Protein AF-A0A9W7BB59-F1 (afdb_monomer_lite)

pLDDT: mean 88.11, std 10.04, range [52.56, 97.69]

Secondary structure (DSSP, 8-state):
-GGGTTPPPP-HHHHHT--TTTHHHHHHHHHHHHHHHHHIIIIIT---SSTTTTSPP-TTS--HHHHHHHHHHHIIIIIIHHHHHHHT-TT--HHHHHHH--HHHHHHHHHHHHHHHHHHHHT-TTGGG--HHHHHHHHHHHHHHHIIIIIHHIIIIIIIIIHHHHHHHSB-GGGTTSSSPPB-HHHHHHHHHHHHHHHTTTSTT---SSHHHHHHHHHHHHHHHHHHHHHHHHHHHHHS-SSHHHIIIIIISTHHHHHHHHHHHHTTS--

Foldseek 3Di:
DVLLPPPDFQQLCQLLLDDLVCLVVQLVVLLVLLLVLLCCCCVVVVPALDPPFQDDDDFPPDAPVSLCVLLVSLLVSQAVVLVVVSVPDPRGDPVSNVVSQPVVSLVVVLVVLLVVAVVVQVVDCCLVNDHPVLLVQLLVLLLVSCCRSNLNSCLRSLQSGNLSSQQSVAFDPVCVPPSGGGHPLVRSLLVQLVSQLSSGLRHYPADDPDPVRSVVSSVVSSVPRSVVSSVLSNCCSSRVHSCSSCSSPRNRHDSSSPCSVVSCSNVVSHD

Radius of gyration: 19.0 Å; chains: 1; bounding box: 49×33×56 Å

Sequence (271 aa):
MFLTRNRSPVSWIDAYGIDPIHAKKEAGNITAYLIVTQLVLGLACKRGLHFPGPDVYEEGKHDQGDVLIWAGLYTVFYALLPAVWLHRSSAFSWSKLLSSLKWRENLSIIFVYWAIDFFGVLSDSDFLGLSPSQYALAIPAGIFANTLGAGLPVILIMHVLLITRLAVLCPKKEYKDKLTVQANRLTTIALGGVSYAIFSLFDPGTDYNSASGAFMSVSYIFMTLILIGMCKASFTVTTGNPIIHFICLHVISARVPLDTRMYGEIFGIVQ

Organism: NCBI:txid1714386

Structure (mmCIF, N/CA/C/O backbone):
data_AF-A0A9W7BB59-F1
#
_entry.id   AF-A0A9W7BB59-F1
#
loop_
_atom_site.group_PDB
_atom_site.id
_atom_site.type_symbol
_atom_site.label_atom_id
_atom_site.label_alt_id
_atom_site.label_comp_id
_atom_site.label_asym_id
_atom_site.label_entity_id
_atom_site.label_seq_id
_atom_site.pdbx_PDB_ins_code
_atom_site.Cartn_x
_atom_site.Cartn_y
_atom_site.Cartn_z
_atom_site.occupancy
_atom_site.B_iso_or_equiv
_atom_site.auth_seq_id
_atom_site.auth_comp_id
_atom_site.auth_asym_id
_atom_site.auth_atom_id
_atom_site.pdbx_PDB_model_num
ATOM 1 N N . MET A 1 1 ? 14.380 13.978 -2.427 1.00 59.72 1 MET A N 1
ATOM 2 C CA . MET A 1 1 ? 14.808 13.271 -1.199 1.00 59.72 1 MET A CA 1
ATOM 3 C C . MET A 1 1 ? 16.325 13.315 -1.085 1.00 59.72 1 MET A C 1
ATOM 5 O O . MET A 1 1 ? 17.009 12.792 -1.957 1.00 59.72 1 MET A O 1
ATOM 9 N N . PHE A 1 2 ? 16.843 13.960 -0.038 1.00 72.25 2 PHE A N 1
ATOM 10 C CA . PHE A 1 2 ? 18.280 14.149 0.206 1.00 72.25 2 PHE A CA 1
ATOM 11 C C . PHE A 1 2 ? 19.031 12.816 0.396 1.00 72.25 2 PHE A C 1
ATOM 13 O O . PHE A 1 2 ? 20.071 12.608 -0.221 1.00 72.25 2 PHE A O 1
ATOM 20 N N . LEU A 1 3 ? 18.439 11.869 1.137 1.00 75.56 3 LEU A N 1
ATOM 21 C CA . LEU A 1 3 ? 19.022 10.547 1.430 1.00 75.56 3 LEU A CA 1
ATOM 22 C C . LEU A 1 3 ? 19.131 9.611 0.211 1.00 75.56 3 LEU A C 1
ATOM 24 O O . LEU A 1 3 ? 19.854 8.618 0.248 1.00 75.56 3 LEU A O 1
ATOM 28 N N . THR A 1 4 ? 18.421 9.907 -0.882 1.00 80.88 4 THR A N 1
ATOM 29 C CA . THR A 1 4 ? 18.389 9.065 -2.093 1.00 80.88 4 THR A CA 1
ATOM 30 C C . THR A 1 4 ? 18.944 9.764 -3.335 1.00 80.88 4 THR A C 1
ATOM 32 O O . THR A 1 4 ? 18.850 9.231 -4.443 1.00 80.88 4 THR A O 1
ATOM 35 N N . ARG A 1 5 ? 19.559 10.947 -3.172 1.00 78.06 5 ARG A N 1
ATOM 36 C CA . ARG A 1 5 ? 20.012 11.796 -4.290 1.00 78.06 5 ARG A CA 1
ATOM 37 C C . ARG A 1 5 ? 21.052 11.124 -5.194 1.00 78.06 5 ARG A C 1
ATOM 39 O O . ARG A 1 5 ? 20.956 11.257 -6.406 1.00 78.06 5 ARG A O 1
ATOM 46 N N . ASN A 1 6 ? 21.965 10.347 -4.607 1.00 81.00 6 ASN A N 1
ATOM 47 C CA . ASN A 1 6 ? 23.103 9.724 -5.298 1.00 81.00 6 ASN A CA 1
ATOM 48 C C . ASN A 1 6 ? 22.891 8.233 -5.601 1.00 81.00 6 ASN A C 1
ATOM 50 O O . ASN A 1 6 ? 23.848 7.511 -5.868 1.00 81.00 6 ASN A O 1
ATOM 54 N N . ARG A 1 7 ? 21.653 7.737 -5.514 1.00 81.25 7 ARG A N 1
ATOM 55 C CA . ARG A 1 7 ? 21.385 6.316 -5.739 1.00 81.25 7 ARG A CA 1
ATOM 56 C C . ARG A 1 7 ? 21.384 5.969 -7.216 1.00 81.25 7 ARG A C 1
ATOM 58 O O . ARG A 1 7 ? 20.842 6.714 -8.037 1.00 81.25 7 ARG A O 1
ATOM 65 N N . SER A 1 8 ? 21.926 4.791 -7.518 1.00 81.19 8 SER A N 1
ATOM 66 C CA . SER A 1 8 ? 21.848 4.190 -8.846 1.00 81.19 8 SER A CA 1
ATOM 67 C C . SER A 1 8 ? 20.388 4.098 -9.312 1.00 81.19 8 SER A C 1
ATOM 69 O O . SER A 1 8 ? 19.496 3.868 -8.486 1.00 81.19 8 SER A O 1
ATOM 71 N N . PRO A 1 9 ? 20.118 4.259 -10.617 1.00 82.62 9 PRO A N 1
ATOM 72 C CA . PRO A 1 9 ? 18.796 4.000 -11.170 1.00 82.62 9 PRO A CA 1
ATOM 73 C C . PRO A 1 9 ? 18.319 2.580 -10.844 1.00 82.62 9 PRO A C 1
ATOM 75 O O . PRO A 1 9 ? 19.109 1.637 -10.819 1.00 82.62 9 PRO A O 1
ATOM 78 N N . VAL A 1 10 ? 17.019 2.435 -10.604 1.00 87.12 10 VAL A N 1
ATOM 79 C CA . VAL A 1 10 ? 16.379 1.132 -10.398 1.00 87.12 10 VAL A CA 1
ATOM 80 C C . VAL A 1 10 ? 16.154 0.490 -11.766 1.00 87.12 10 VAL A C 1
ATOM 82 O O . VAL A 1 10 ? 15.571 1.133 -12.639 1.00 87.12 10 VAL A O 1
ATOM 85 N N . SER A 1 11 ? 16.580 -0.763 -11.958 1.00 88.06 11 SER A N 1
ATOM 86 C CA . SER A 1 11 ? 16.226 -1.519 -13.168 1.00 88.06 11 SER A CA 1
ATOM 87 C C . SER A 1 11 ? 14.818 -2.096 -13.023 1.00 88.06 11 SER A C 1
ATOM 89 O O . SER A 1 11 ? 14.647 -3.235 -12.600 1.00 88.06 11 SER A O 1
ATOM 91 N N . TRP A 1 12 ? 13.795 -1.286 -13.309 1.00 90.44 12 TRP A N 1
ATOM 92 C CA . TRP A 1 12 ? 12.388 -1.671 -13.132 1.00 90.44 12 TRP A CA 1
ATOM 93 C C . TRP A 1 12 ? 12.007 -2.916 -13.935 1.00 90.44 12 TRP A C 1
ATOM 95 O O . TRP A 1 12 ? 11.385 -3.822 -13.392 1.00 90.44 12 TRP A O 1
ATOM 105 N N . ILE A 1 13 ? 12.423 -2.969 -15.202 1.00 90.44 13 ILE A N 1
ATOM 106 C CA . ILE A 1 13 ? 12.139 -4.080 -16.119 1.00 90.44 13 ILE A CA 1
ATOM 107 C C . ILE A 1 13 ? 12.743 -5.373 -15.578 1.00 90.44 13 ILE A C 1
ATOM 109 O O . ILE A 1 13 ? 12.029 -6.357 -15.397 1.00 90.44 13 ILE A O 1
ATOM 113 N N . ASP A 1 14 ? 14.036 -5.354 -15.246 1.00 89.19 14 ASP A N 1
ATOM 114 C CA . ASP A 1 14 ? 14.719 -6.562 -14.801 1.00 89.19 14 ASP A CA 1
ATOM 115 C C . ASP A 1 14 ? 14.269 -6.997 -13.412 1.00 89.19 14 ASP A C 1
ATOM 117 O O . ASP A 1 14 ? 13.978 -8.175 -13.218 1.00 89.19 14 ASP A O 1
ATOM 121 N N . ALA A 1 15 ? 14.238 -6.076 -12.447 1.00 90.31 15 ALA A N 1
ATOM 122 C CA . ALA A 1 15 ? 13.967 -6.398 -11.049 1.00 90.31 15 ALA A CA 1
ATOM 123 C C . ALA A 1 15 ? 12.522 -6.863 -10.825 1.00 90.31 15 ALA A C 1
ATOM 125 O O . ALA A 1 15 ? 12.287 -7.720 -9.976 1.00 90.31 15 ALA A O 1
ATOM 126 N N . TYR A 1 16 ? 11.568 -6.329 -11.596 1.00 92.50 16 TYR A N 1
ATOM 127 C CA . TYR A 1 16 ? 10.139 -6.622 -11.446 1.00 92.50 16 TYR A CA 1
ATOM 128 C C . TYR A 1 16 ? 9.552 -7.447 -12.594 1.00 92.50 16 TYR A C 1
ATOM 130 O O . TYR A 1 16 ? 8.339 -7.655 -12.613 1.00 92.50 16 TYR A O 1
ATOM 138 N N . GLY A 1 17 ? 10.375 -7.918 -13.537 1.00 90.94 17 GLY A N 1
ATOM 139 C CA . GLY A 1 17 ? 9.921 -8.779 -14.630 1.00 90.94 17 GLY A CA 1
ATOM 140 C C . GLY A 1 17 ? 8.819 -8.141 -15.473 1.00 90.94 17 GLY A C 1
ATOM 141 O O . GLY A 1 17 ? 7.789 -8.766 -15.710 1.00 90.94 17 GLY A O 1
ATOM 142 N N . ILE A 1 18 ? 8.986 -6.868 -15.838 1.00 91.19 18 ILE A N 1
ATOM 143 C CA . ILE A 1 18 ? 7.951 -6.097 -16.539 1.00 91.19 18 ILE A CA 1
ATOM 144 C C . ILE A 1 18 ? 8.186 -6.186 -18.037 1.00 91.19 18 ILE A C 1
ATOM 146 O O . ILE A 1 18 ? 9.250 -5.796 -18.505 1.00 91.19 18 ILE A O 1
ATOM 150 N N . ASP A 1 19 ? 7.170 -6.600 -18.788 1.00 89.62 19 ASP A N 1
ATOM 151 C CA . ASP A 1 19 ? 7.167 -6.466 -20.241 1.00 89.62 19 ASP A CA 1
ATOM 152 C C . ASP A 1 19 ? 6.774 -5.027 -20.638 1.00 89.62 19 ASP A C 1
ATOM 154 O O . ASP A 1 19 ? 5.620 -4.627 -20.430 1.00 89.62 19 ASP A O 1
ATOM 158 N N . PRO A 1 20 ? 7.685 -4.224 -21.227 1.00 86.69 20 PRO A N 1
ATOM 159 C CA . PRO A 1 20 ? 7.386 -2.846 -21.611 1.00 86.69 20 PRO A 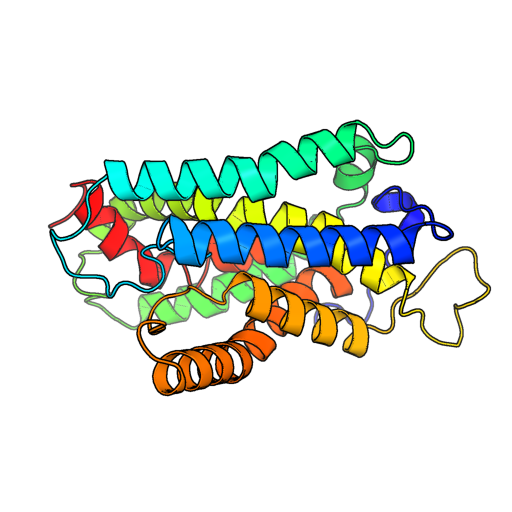CA 1
ATOM 160 C C . PRO A 1 20 ? 6.262 -2.729 -22.646 1.00 86.69 20 PRO A C 1
ATOM 162 O O . PRO A 1 20 ? 5.552 -1.722 -22.652 1.00 86.69 20 PRO A O 1
ATOM 165 N N . ILE A 1 21 ? 6.076 -3.746 -23.497 1.00 88.38 21 ILE A N 1
ATOM 166 C CA . ILE A 1 21 ? 5.046 -3.762 -24.544 1.00 88.38 21 ILE A CA 1
ATOM 167 C C . ILE A 1 21 ? 3.657 -3.826 -23.900 1.00 88.38 21 ILE A C 1
ATOM 169 O O . ILE A 1 21 ? 2.737 -3.107 -24.298 1.00 88.38 21 ILE A O 1
ATOM 173 N N . HIS A 1 22 ? 3.514 -4.646 -22.858 1.00 90.31 22 HIS A N 1
ATOM 174 C CA . HIS A 1 22 ? 2.242 -4.872 -22.177 1.00 90.31 22 HIS A CA 1
ATOM 175 C C . HIS A 1 22 ? 2.036 -3.996 -20.934 1.00 90.31 22 HIS A C 1
ATOM 177 O O . HIS A 1 22 ? 0.905 -3.900 -20.451 1.00 90.31 22 HIS A O 1
ATOM 183 N N . ALA A 1 23 ? 3.063 -3.281 -20.459 1.00 91.44 23 ALA A N 1
ATOM 184 C CA . ALA A 1 23 ? 3.026 -2.480 -19.231 1.00 91.44 23 ALA A CA 1
ATOM 185 C C . ALA A 1 23 ? 1.825 -1.520 -19.145 1.00 91.44 23 ALA A C 1
ATOM 187 O O . ALA A 1 23 ? 1.231 -1.373 -18.077 1.00 91.44 23 ALA A O 1
ATOM 188 N N . LYS A 1 24 ? 1.420 -0.893 -20.262 1.00 94.00 24 LYS A N 1
ATOM 189 C CA . LYS A 1 24 ? 0.254 0.014 -20.301 1.00 94.00 24 LYS A CA 1
ATOM 190 C C . LYS A 1 24 ? -1.050 -0.729 -20.022 1.00 94.00 24 LYS A C 1
ATOM 192 O O . LYS A 1 24 ? -1.874 -0.254 -19.243 1.00 94.00 24 LYS A O 1
ATOM 197 N N . LYS A 1 25 ? -1.230 -1.886 -20.662 1.00 94.81 25 LYS A N 1
ATOM 198 C CA . LYS A 1 25 ? -2.407 -2.742 -20.481 1.00 94.81 25 LYS A CA 1
ATOM 199 C C . LYS A 1 25 ? -2.442 -3.306 -19.064 1.00 94.81 25 LYS A C 1
ATOM 201 O O . LYS A 1 25 ? -3.490 -3.266 -18.432 1.00 94.81 25 LYS A O 1
ATOM 206 N N . GLU A 1 26 ? -1.303 -3.767 -18.549 1.00 94.62 26 GLU A N 1
ATOM 207 C CA . GLU A 1 26 ? -1.195 -4.244 -17.169 1.00 94.62 26 GLU A CA 1
ATOM 208 C C . GLU A 1 26 ? -1.558 -3.151 -16.161 1.00 94.62 26 GLU A C 1
ATOM 210 O O . GLU A 1 26 ? -2.418 -3.378 -15.317 1.00 94.62 26 GLU A O 1
ATOM 215 N N . ALA A 1 27 ? -0.973 -1.953 -16.274 1.00 95.56 27 ALA A N 1
ATOM 216 C CA . ALA A 1 27 ? -1.282 -0.834 -15.382 1.00 95.56 27 ALA A CA 1
ATOM 217 C C . ALA A 1 27 ? -2.772 -0.461 -15.418 1.00 95.56 27 ALA A C 1
ATOM 219 O O . ALA A 1 27 ? -3.378 -0.244 -14.369 1.00 95.56 27 ALA A O 1
ATOM 220 N N . GLY A 1 28 ? -3.377 -0.432 -16.611 1.00 96.62 28 GLY A N 1
ATOM 221 C CA . GLY A 1 28 ? -4.816 -0.218 -16.774 1.00 96.62 28 GLY A CA 1
ATOM 222 C C . GLY A 1 28 ? -5.655 -1.301 -16.091 1.00 96.62 28 GLY A C 1
ATOM 223 O O . GLY A 1 28 ? -6.558 -0.974 -15.326 1.00 96.62 28 GLY A O 1
ATOM 224 N N . ASN A 1 29 ? -5.317 -2.578 -16.288 1.00 96.31 29 ASN A N 1
ATOM 225 C CA . ASN A 1 29 ? -6.014 -3.702 -15.658 1.00 96.31 29 ASN A CA 1
ATOM 226 C C . ASN A 1 29 ? -5.882 -3.687 -14.131 1.00 96.31 29 ASN A C 1
ATOM 228 O O . ASN A 1 29 ? -6.868 -3.915 -13.442 1.00 96.31 29 ASN A O 1
ATOM 232 N N . ILE A 1 30 ? -4.692 -3.392 -13.599 1.00 96.50 30 ILE A N 1
ATOM 233 C CA . ILE A 1 30 ? -4.453 -3.269 -12.153 1.00 96.50 30 ILE A CA 1
ATOM 234 C C . ILE A 1 30 ? -5.272 -2.109 -11.576 1.00 96.50 30 ILE A C 1
ATOM 236 O O . ILE A 1 30 ? -5.869 -2.242 -10.512 1.00 96.50 30 ILE A O 1
ATOM 240 N N . THR A 1 31 ? -5.344 -0.985 -12.292 1.00 97.31 31 THR A N 1
ATOM 241 C CA . THR A 1 31 ? -6.126 0.186 -11.868 1.00 97.31 31 THR A CA 1
ATOM 242 C C . THR A 1 31 ? -7.624 -0.122 -11.878 1.00 97.31 31 THR A C 1
ATOM 244 O O . THR A 1 31 ? -8.322 0.185 -10.916 1.00 97.31 31 THR A O 1
ATOM 247 N N . ALA A 1 32 ? -8.121 -0.781 -12.928 1.00 97.44 32 ALA A N 1
ATOM 248 C CA . ALA A 1 32 ? -9.507 -1.231 -13.004 1.00 97.44 32 ALA A CA 1
ATOM 249 C C . ALA A 1 32 ? -9.832 -2.251 -11.903 1.00 97.44 32 ALA A C 1
ATOM 251 O O . ALA A 1 32 ? -10.856 -2.121 -11.240 1.00 97.44 32 ALA A O 1
ATOM 252 N N . TYR A 1 33 ? -8.940 -3.219 -11.664 1.00 97.56 33 TYR A N 1
ATOM 253 C CA . TYR A 1 33 ? -9.066 -4.190 -10.580 1.00 97.56 33 TYR A CA 1
ATOM 254 C C . TYR A 1 33 ? -9.172 -3.502 -9.219 1.00 97.56 33 TYR A C 1
ATOM 256 O O . TYR A 1 33 ? -10.077 -3.819 -8.450 1.00 97.56 33 TYR A O 1
ATOM 264 N N . LEU A 1 34 ? -8.292 -2.535 -8.947 1.00 97.06 34 LEU A N 1
ATOM 265 C CA . LEU A 1 34 ? -8.316 -1.746 -7.721 1.00 97.06 34 LEU A CA 1
ATOM 266 C C . LEU A 1 34 ? -9.653 -1.015 -7.554 1.00 97.06 34 LEU A C 1
ATOM 268 O O . LEU A 1 34 ? -10.287 -1.156 -6.517 1.00 97.06 34 LEU A O 1
ATOM 272 N N . ILE A 1 35 ? -10.107 -0.280 -8.574 1.00 96.56 35 ILE A N 1
ATOM 273 C CA . ILE A 1 35 ? -11.365 0.481 -8.512 1.00 96.56 35 ILE A CA 1
ATOM 274 C C . ILE A 1 35 ? -12.554 -0.453 -8.280 1.00 96.56 35 ILE A C 1
ATOM 276 O O . ILE A 1 35 ? -13.333 -0.233 -7.359 1.00 96.56 35 ILE A O 1
ATOM 280 N N . VAL A 1 36 ? -12.695 -1.502 -9.094 1.00 97.19 36 VAL A N 1
ATOM 281 C CA . VAL A 1 36 ? -13.836 -2.425 -9.011 1.00 97.19 36 VAL A CA 1
ATOM 282 C C . VAL A 1 36 ? -13.863 -3.124 -7.659 1.00 97.19 36 VAL A C 1
ATOM 284 O O . VAL A 1 36 ? -14.898 -3.146 -7.000 1.00 97.19 36 VAL A O 1
ATOM 287 N N . THR A 1 37 ? -12.725 -3.655 -7.217 1.00 96.44 37 THR A N 1
ATOM 288 C CA . THR A 1 37 ? -12.643 -4.365 -5.938 1.00 96.44 37 THR A CA 1
ATOM 289 C C . THR A 1 37 ? -12.906 -3.418 -4.772 1.00 96.44 37 THR A C 1
ATOM 291 O O . THR A 1 37 ? -13.615 -3.790 -3.842 1.00 96.44 37 THR A O 1
ATOM 294 N N . GLN A 1 38 ? -12.426 -2.172 -4.842 1.00 94.88 38 GLN A N 1
ATOM 295 C CA . GLN A 1 38 ? -12.635 -1.202 -3.773 1.00 94.88 38 GLN A CA 1
ATOM 296 C C . GLN A 1 38 ? -14.084 -0.715 -3.718 1.00 94.88 38 GLN A C 1
ATOM 298 O O . GLN A 1 38 ? -14.610 -0.527 -2.628 1.00 94.88 38 GLN A O 1
ATOM 303 N N . LEU A 1 39 ? -14.765 -0.596 -4.861 1.00 95.06 39 LEU A N 1
ATOM 304 C CA . LEU A 1 39 ? -16.209 -0.351 -4.901 1.00 95.06 39 LEU A CA 1
ATOM 305 C C . LEU A 1 39 ? -17.001 -1.528 -4.321 1.00 95.06 39 LEU A C 1
ATOM 307 O O . LEU A 1 39 ? -17.952 -1.301 -3.582 1.00 95.06 39 LEU A O 1
ATOM 311 N N . VAL A 1 40 ? -16.613 -2.774 -4.614 1.00 95.31 40 VAL A N 1
ATOM 312 C CA . VAL A 1 40 ? -17.274 -3.966 -4.052 1.00 95.31 40 VAL A CA 1
ATOM 313 C C . VAL A 1 40 ? -17.078 -4.031 -2.537 1.00 95.31 40 VAL A C 1
ATOM 315 O O . VAL A 1 40 ? -18.058 -4.098 -1.800 1.00 95.31 40 VAL A O 1
ATOM 318 N N . LEU A 1 41 ? -15.837 -3.963 -2.051 1.00 94.81 41 LEU A N 1
ATOM 319 C CA . LEU A 1 41 ? -15.545 -4.029 -0.616 1.00 94.81 41 LEU A CA 1
ATOM 320 C C . LEU A 1 41 ? -16.110 -2.819 0.142 1.00 94.81 41 LEU A C 1
ATOM 322 O O . LEU A 1 41 ? -16.636 -2.970 1.243 1.00 94.81 41 LEU A O 1
ATOM 326 N N . GLY A 1 42 ? -16.069 -1.636 -0.464 1.00 92.94 42 GLY A N 1
ATOM 327 C CA . GLY A 1 42 ? -16.585 -0.405 0.118 1.00 92.94 42 GLY A CA 1
ATOM 328 C C . GLY A 1 42 ? -18.106 -0.340 0.182 1.00 92.94 42 GLY A C 1
ATOM 329 O O . GLY A 1 42 ? -18.666 -0.120 1.249 1.00 92.94 42 GLY A O 1
ATOM 330 N N . LEU A 1 43 ? -18.797 -0.559 -0.940 1.00 90.44 43 LEU A N 1
ATOM 331 C CA . LEU A 1 43 ? -20.256 -0.413 -1.005 1.00 90.44 43 LEU A CA 1
ATOM 332 C C . LEU A 1 43 ? -20.996 -1.646 -0.485 1.00 90.44 43 LEU A C 1
ATOM 334 O O . LEU A 1 43 ? -21.999 -1.500 0.208 1.00 90.44 43 LEU A O 1
ATOM 338 N N . ALA A 1 44 ? -20.526 -2.854 -0.813 1.00 89.75 44 ALA A N 1
ATOM 339 C CA . ALA A 1 44 ? -21.218 -4.084 -0.427 1.00 89.75 44 ALA A CA 1
ATOM 340 C C . ALA A 1 44 ? -20.788 -4.587 0.957 1.00 89.75 44 ALA A C 1
ATOM 342 O O . ALA A 1 44 ? -21.622 -5.097 1.701 1.00 89.75 44 ALA A O 1
ATOM 343 N N . CYS A 1 45 ? -19.507 -4.441 1.316 1.00 90.69 45 CYS A N 1
ATOM 344 C CA . CYS A 1 45 ? -18.984 -4.941 2.593 1.00 90.69 45 CYS A CA 1
ATOM 345 C C . CYS A 1 45 ? -18.754 -3.845 3.645 1.00 90.69 45 CYS A C 1
ATOM 347 O O . CYS A 1 45 ? -18.461 -4.191 4.788 1.00 90.69 45 CYS A O 1
ATOM 349 N N . LYS A 1 46 ? -18.893 -2.557 3.285 1.00 90.56 46 LYS A N 1
ATOM 350 C CA . LYS A 1 46 ? -18.615 -1.400 4.158 1.00 90.56 46 LYS A CA 1
ATOM 351 C C . LYS A 1 46 ? -17.194 -1.402 4.731 1.00 90.56 46 LYS A C 1
ATOM 353 O O . LYS A 1 46 ? -16.991 -1.089 5.896 1.00 90.56 46 LYS A O 1
ATOM 358 N N . ARG A 1 47 ? -16.197 -1.790 3.930 1.00 92.81 47 ARG A N 1
ATOM 359 C CA . ARG A 1 47 ? -14.793 -1.863 4.365 1.00 92.81 47 ARG A CA 1
ATOM 360 C C . ARG A 1 47 ? -13.894 -0.931 3.552 1.00 92.81 47 ARG A C 1
ATOM 362 O O . ARG A 1 47 ? -14.016 -0.835 2.331 1.00 92.81 47 ARG A O 1
ATOM 369 N N . GLY A 1 48 ? -12.969 -0.284 4.255 1.00 93.31 48 GLY A N 1
ATOM 370 C CA . GLY A 1 48 ? -11.909 0.555 3.699 1.00 93.31 48 GLY A CA 1
ATOM 371 C C . GLY A 1 48 ? -10.544 -0.109 3.745 1.00 93.31 48 GLY A C 1
ATOM 372 O O . GLY A 1 48 ? -10.367 -1.159 4.371 1.00 93.31 48 GLY A O 1
ATOM 373 N N . LEU A 1 49 ? -9.564 0.534 3.101 1.00 93.62 49 LEU A N 1
ATOM 374 C CA . LEU A 1 49 ? -8.169 0.102 3.177 1.00 93.62 49 LEU A CA 1
ATOM 375 C C . LEU A 1 49 ? -7.681 0.087 4.621 1.00 93.62 49 LEU A C 1
ATOM 377 O O . LEU A 1 49 ? -6.867 -0.757 4.985 1.00 93.62 49 LEU A O 1
ATOM 381 N N . HIS A 1 50 ? -8.192 0.996 5.441 1.00 92.31 50 HIS A N 1
ATOM 382 C CA . HIS A 1 50 ? -7.918 1.019 6.864 1.00 92.31 50 HIS A CA 1
ATOM 383 C C . HIS A 1 50 ? -9.169 0.679 7.656 1.00 92.31 50 HIS A C 1
ATOM 385 O O . HIS A 1 50 ? -10.241 1.218 7.397 1.00 92.31 50 HIS A O 1
ATOM 391 N N . PHE A 1 51 ? -9.011 -0.206 8.635 1.00 91.69 51 PHE A N 1
ATOM 392 C CA . PHE A 1 51 ? -10.044 -0.509 9.614 1.00 91.69 51 PHE A CA 1
ATOM 393 C C . PHE A 1 51 ? -10.374 0.738 10.462 1.00 91.69 51 PHE A C 1
ATOM 395 O O . PHE A 1 51 ? -9.442 1.478 10.792 1.00 91.69 51 PHE A O 1
ATOM 402 N N . PRO A 1 52 ? -11.649 0.981 10.828 1.00 89.69 52 PRO A N 1
ATOM 403 C CA . PRO A 1 52 ? -12.849 0.171 10.551 1.00 89.69 52 PRO A CA 1
ATOM 404 C C . PRO A 1 52 ? -13.524 0.427 9.188 1.00 89.69 52 PRO A C 1
ATOM 406 O O . PRO A 1 52 ? -14.598 -0.104 8.922 1.00 89.69 52 PRO A O 1
ATOM 409 N N . GLY A 1 53 ? -12.891 1.162 8.274 1.00 85.75 53 GLY A N 1
ATOM 410 C CA . GLY A 1 53 ? -13.500 1.585 7.012 1.00 85.75 53 GLY A CA 1
ATOM 411 C C . GLY A 1 53 ? -14.284 2.883 7.197 1.00 85.75 53 GLY A C 1
ATOM 412 O O . GLY A 1 53 ? -13.840 3.705 7.987 1.00 85.75 53 GLY A O 1
ATOM 413 N N . PRO A 1 54 ? -15.427 3.095 6.518 1.00 82.56 54 PRO A N 1
ATOM 414 C CA . PRO A 1 54 ? -16.192 4.343 6.626 1.00 82.56 54 PRO A CA 1
ATOM 415 C C . PRO A 1 54 ? -16.734 4.616 8.034 1.00 82.56 54 PRO A C 1
ATOM 417 O O . PRO A 1 54 ? -17.064 5.755 8.362 1.00 82.56 54 PRO A O 1
ATOM 420 N N . ASP A 1 55 ? -16.828 3.575 8.860 1.00 80.62 55 ASP A N 1
ATOM 421 C CA . ASP A 1 55 ? -17.298 3.684 10.232 1.00 80.62 55 ASP A CA 1
ATOM 422 C C . ASP A 1 55 ? -16.355 4.540 11.093 1.00 80.62 55 ASP A C 1
ATOM 424 O O . ASP A 1 55 ? -15.143 4.625 10.881 1.00 80.62 55 ASP A O 1
ATOM 428 N N . VAL A 1 56 ? -16.928 5.177 12.111 1.00 75.25 56 VAL A N 1
ATOM 429 C CA . VAL A 1 56 ? -16.157 5.796 13.192 1.00 75.25 56 VAL A CA 1
ATOM 430 C C . VAL A 1 56 ? -15.832 4.712 14.209 1.00 75.25 56 VAL A C 1
ATOM 432 O O . VAL A 1 56 ? -16.739 3.991 14.644 1.00 75.25 56 VAL A O 1
ATOM 435 N N . TYR A 1 57 ? -14.552 4.608 14.581 1.00 75.31 57 TYR A N 1
ATOM 436 C CA . TYR A 1 57 ? -14.153 3.750 15.689 1.00 75.31 57 TYR A CA 1
ATOM 437 C C . TYR A 1 57 ? -14.797 4.253 16.980 1.00 75.31 57 TYR A C 1
ATOM 439 O O . TYR A 1 57 ? -14.616 5.406 17.371 1.00 75.31 57 TYR A O 1
ATOM 447 N N . GLU A 1 58 ? -15.521 3.360 17.639 1.00 77.12 58 GLU A N 1
ATOM 448 C CA . GLU A 1 58 ? -16.078 3.555 18.969 1.00 77.12 58 GLU A CA 1
ATOM 449 C C . GLU A 1 58 ? -15.727 2.313 19.793 1.00 77.12 58 GLU A C 1
ATOM 451 O O . GLU A 1 58 ? -15.823 1.182 19.303 1.00 77.12 58 GLU A O 1
ATOM 456 N N . GLU A 1 59 ? -15.295 2.522 21.035 1.00 73.00 59 GLU A N 1
ATOM 457 C CA . GLU A 1 59 ? -14.906 1.436 21.933 1.00 73.00 59 GLU A CA 1
ATOM 458 C C . GLU A 1 59 ? -16.068 0.446 22.127 1.00 73.00 59 GLU A C 1
ATOM 460 O O . GLU A 1 59 ? -17.224 0.837 22.303 1.00 73.00 59 GLU A O 1
ATOM 465 N N . GLY A 1 60 ? -15.776 -0.854 22.037 1.00 75.69 60 GLY A N 1
ATOM 466 C CA . GLY A 1 60 ? -16.772 -1.925 22.171 1.00 75.69 60 GLY A CA 1
ATOM 467 C C . GLY A 1 60 ? -17.723 -2.107 20.978 1.00 75.69 60 GLY A C 1
ATOM 468 O O . GLY A 1 60 ? -18.508 -3.053 20.977 1.00 75.69 60 GLY A O 1
ATOM 469 N N . LYS A 1 61 ? -17.653 -1.256 19.945 1.00 84.44 61 LYS A N 1
ATOM 470 C CA . LYS A 1 61 ? -18.477 -1.377 18.725 1.00 84.44 61 LYS A CA 1
ATOM 471 C C . LYS A 1 61 ? -17.966 -2.435 17.748 1.00 84.44 61 LYS A C 1
ATOM 473 O O . LYS A 1 61 ? -18.733 -2.921 16.922 1.00 84.44 61 LYS A O 1
ATOM 478 N N . HIS A 1 62 ? -16.683 -2.770 17.836 1.00 89.88 62 HIS A N 1
ATOM 479 C CA . HIS A 1 62 ? -16.016 -3.717 16.955 1.00 89.88 62 HIS A CA 1
ATOM 480 C C . HIS A 1 62 ? -15.347 -4.824 17.756 1.00 89.88 62 HIS A C 1
ATOM 482 O O . HIS A 1 62 ? -14.756 -4.567 18.804 1.00 89.88 62 HIS A O 1
ATOM 488 N N . ASP A 1 63 ? -15.397 -6.042 17.226 1.00 92.44 63 ASP A N 1
ATOM 489 C CA . ASP A 1 63 ? -14.776 -7.207 17.844 1.00 92.44 63 ASP A CA 1
ATOM 490 C C . ASP A 1 63 ? -13.616 -7.778 17.008 1.00 92.44 63 ASP A C 1
ATOM 492 O O . ASP A 1 63 ? -13.255 -7.294 15.929 1.00 92.44 63 ASP A O 1
ATOM 496 N N . GLN A 1 64 ? -12.985 -8.830 17.531 1.00 94.25 64 GLN A N 1
ATOM 497 C CA . GLN A 1 64 ? -11.897 -9.518 16.835 1.00 94.25 64 GLN A CA 1
ATOM 498 C C . GLN A 1 64 ? -12.356 -10.110 15.496 1.00 94.25 64 GLN A C 1
ATOM 500 O O . GLN A 1 64 ? -11.580 -10.145 14.540 1.00 94.25 64 GLN A O 1
ATOM 505 N N . GLY A 1 65 ? -13.608 -10.569 15.412 1.00 94.75 65 GLY A N 1
ATOM 506 C CA . GLY A 1 65 ? -14.198 -11.108 14.193 1.00 94.75 65 GLY A CA 1
ATOM 507 C C . GLY A 1 65 ? -14.239 -10.060 13.087 1.00 94.75 65 GLY A C 1
ATOM 508 O O . GLY A 1 65 ? -13.822 -10.344 11.962 1.00 94.75 65 GLY A O 1
ATOM 509 N N . ASP A 1 66 ? -14.630 -8.830 13.412 1.00 93.62 66 ASP A N 1
ATOM 510 C CA . ASP A 1 66 ? -14.628 -7.712 12.472 1.00 93.62 66 ASP A CA 1
ATOM 511 C C . ASP A 1 66 ? -13.243 -7.417 11.904 1.00 93.62 66 ASP A C 1
ATOM 513 O O . ASP A 1 66 ? -13.105 -7.231 10.688 1.00 93.62 66 ASP A O 1
ATOM 517 N N . VAL A 1 67 ? -12.218 -7.382 12.757 1.00 95.12 67 VAL A N 1
ATOM 518 C CA . VAL A 1 67 ? -10.834 -7.144 12.326 1.00 95.12 67 VAL A CA 1
ATOM 519 C C . VAL A 1 67 ? -10.337 -8.296 11.456 1.00 95.12 67 VAL A C 1
ATOM 521 O O . VAL A 1 67 ? -9.748 -8.057 10.401 1.00 95.12 67 VAL A O 1
ATOM 524 N N . LEU A 1 68 ? -10.596 -9.546 11.848 1.00 96.31 68 LEU A N 1
ATOM 525 C CA . LEU A 1 68 ? -10.153 -10.726 11.102 1.00 96.31 68 LEU A CA 1
ATOM 526 C C . LEU A 1 68 ? -10.838 -10.845 9.736 1.00 96.31 68 LEU A C 1
ATOM 528 O O . LEU A 1 68 ? -10.173 -11.174 8.753 1.00 96.31 68 LEU A O 1
ATOM 532 N N . ILE A 1 69 ? -12.135 -10.537 9.642 1.00 95.88 69 ILE A N 1
ATOM 533 C CA . ILE A 1 69 ? -12.870 -10.522 8.371 1.00 95.88 69 ILE A CA 1
ATOM 534 C C . ILE A 1 69 ? -12.307 -9.440 7.449 1.00 95.88 69 ILE A C 1
ATOM 536 O O . ILE A 1 69 ? -12.013 -9.723 6.286 1.00 95.88 69 ILE A O 1
ATOM 540 N N . TRP A 1 70 ? -12.106 -8.218 7.955 1.00 96.38 70 TRP A N 1
ATOM 541 C CA . TRP A 1 70 ? -11.493 -7.141 7.174 1.00 96.38 70 TRP A CA 1
ATOM 542 C C . TRP A 1 70 ? -10.093 -7.518 6.687 1.00 96.38 70 TRP A C 1
ATOM 544 O O . TRP A 1 70 ? -9.830 -7.479 5.482 1.00 96.38 70 TRP A O 1
ATOM 554 N N . ALA A 1 71 ? -9.219 -7.939 7.604 1.00 96.62 71 ALA A N 1
ATOM 555 C CA . ALA A 1 71 ? -7.846 -8.298 7.290 1.00 96.62 71 ALA A CA 1
ATOM 556 C C . ALA A 1 71 ? -7.788 -9.459 6.289 1.00 96.62 71 ALA A C 1
ATOM 558 O O . ALA A 1 71 ? -6.997 -9.423 5.345 1.00 96.62 71 ALA A O 1
ATOM 559 N N . GLY A 1 72 ? -8.655 -10.461 6.456 1.00 97.25 72 GLY A N 1
ATOM 560 C CA . GLY A 1 72 ? -8.782 -11.607 5.563 1.00 97.25 72 GLY A CA 1
ATOM 561 C C . GLY A 1 72 ? -9.227 -11.211 4.158 1.00 97.25 72 GLY A C 1
ATOM 562 O O . GLY A 1 72 ? -8.559 -11.573 3.188 1.00 97.25 72 GLY A O 1
ATOM 563 N N . LEU A 1 73 ? -10.303 -10.426 4.030 1.00 96.75 73 LEU A N 1
ATOM 564 C CA . LEU A 1 73 ? -10.793 -9.947 2.733 1.00 96.75 73 LEU A CA 1
ATOM 565 C C . LEU A 1 73 ? -9.715 -9.145 2.000 1.00 96.75 73 LEU A C 1
ATOM 567 O O . LEU A 1 73 ? -9.388 -9.452 0.853 1.00 96.75 73 LEU A O 1
ATOM 571 N N . TYR A 1 74 ? -9.105 -8.167 2.669 1.00 96.94 74 TYR A N 1
ATOM 572 C CA . TYR A 1 74 ? -8.063 -7.344 2.061 1.00 96.94 74 TYR A CA 1
ATOM 573 C C . TYR A 1 74 ? -6.823 -8.158 1.685 1.00 96.94 74 TYR A C 1
ATOM 575 O O . TYR A 1 74 ? -6.297 -8.000 0.581 1.00 96.94 74 TYR A O 1
ATOM 583 N N . THR A 1 75 ? -6.394 -9.091 2.539 1.00 97.56 75 THR A N 1
ATOM 584 C CA . THR A 1 75 ? -5.291 -10.010 2.226 1.00 97.56 75 THR A CA 1
ATOM 585 C C . THR A 1 75 ? -5.604 -10.835 0.980 1.00 97.56 75 THR A C 1
ATOM 587 O O . THR A 1 75 ? -4.779 -10.921 0.071 1.00 97.56 75 THR A O 1
ATOM 590 N N . VAL A 1 76 ? -6.797 -11.426 0.893 1.00 97.62 76 VAL A N 1
ATOM 591 C CA . VAL A 1 76 ? -7.190 -12.260 -0.250 1.00 97.62 76 VAL A CA 1
ATOM 592 C C . VAL A 1 76 ? -7.211 -11.438 -1.535 1.00 97.62 76 VAL A C 1
ATOM 594 O O . VAL A 1 76 ? -6.524 -11.782 -2.500 1.00 97.62 76 VAL A O 1
ATOM 597 N N . PHE A 1 77 ? -7.958 -10.336 -1.543 1.00 97.44 77 PHE A N 1
ATOM 598 C CA . PHE A 1 77 ? -8.201 -9.568 -2.757 1.00 97.44 77 PHE A CA 1
ATOM 599 C C . PHE A 1 77 ? -7.000 -8.725 -3.192 1.00 97.44 77 PHE A C 1
ATOM 601 O O . PHE A 1 77 ? -6.781 -8.560 -4.388 1.00 97.44 77 PHE A O 1
ATOM 608 N N . TYR A 1 78 ? -6.174 -8.227 -2.278 1.00 97.69 78 TYR A N 1
ATOM 609 C CA . TYR A 1 78 ? -5.107 -7.290 -2.641 1.00 97.69 78 TYR A CA 1
ATOM 610 C C . TYR A 1 78 ? -3.688 -7.807 -2.417 1.00 97.69 78 TYR A C 1
ATOM 612 O O . TYR A 1 78 ? -2.747 -7.199 -2.928 1.00 97.69 78 TYR A O 1
ATOM 620 N N . ALA A 1 79 ? -3.512 -8.945 -1.740 1.00 96.69 79 ALA A N 1
ATOM 621 C CA . ALA A 1 79 ? -2.209 -9.593 -1.617 1.00 96.69 79 ALA A CA 1
ATOM 622 C C . ALA A 1 79 ? -2.170 -10.964 -2.309 1.00 96.69 79 ALA A C 1
ATOM 624 O O . ALA A 1 79 ? -1.362 -11.150 -3.217 1.00 96.69 79 ALA A O 1
ATOM 625 N N . LEU A 1 80 ? -3.052 -11.905 -1.954 1.00 96.94 80 LEU A N 1
ATOM 626 C CA . LEU A 1 80 ? -2.983 -13.287 -2.445 1.00 96.94 80 LEU A CA 1
ATOM 627 C C . LEU A 1 80 ? -3.360 -13.420 -3.921 1.00 96.94 80 LEU A C 1
ATOM 629 O O . LEU A 1 80 ? -2.567 -13.959 -4.690 1.00 96.94 80 LEU A O 1
ATOM 633 N N . LEU A 1 81 ? -4.528 -12.922 -4.346 1.00 96.50 81 LEU A N 1
ATOM 634 C CA . LEU A 1 81 ? -4.924 -12.992 -5.759 1.00 96.50 81 LEU A CA 1
ATOM 635 C C . LEU A 1 81 ? -3.910 -12.276 -6.674 1.00 96.50 81 LEU A C 1
ATOM 637 O O . LEU A 1 81 ? -3.486 -12.878 -7.667 1.00 96.50 81 LEU A O 1
ATOM 641 N N . PRO A 1 82 ? -3.423 -11.063 -6.338 1.00 95.50 82 PRO A N 1
ATOM 642 C CA . PRO A 1 82 ? -2.383 -10.404 -7.124 1.00 95.50 82 PRO A CA 1
ATOM 643 C C . PRO A 1 82 ? -1.035 -11.137 -7.092 1.00 95.50 82 PRO A C 1
ATOM 645 O O . PRO A 1 82 ? -0.350 -11.190 -8.112 1.00 95.50 82 PRO A O 1
ATOM 648 N N . ALA A 1 83 ? -0.654 -11.752 -5.966 1.00 94.56 83 ALA A N 1
ATOM 649 C CA . ALA A 1 83 ? 0.560 -12.565 -5.879 1.00 94.56 83 ALA A CA 1
ATOM 650 C C . ALA A 1 83 ? 0.472 -13.837 -6.736 1.00 94.56 83 ALA A C 1
ATOM 652 O O . ALA A 1 83 ? 1.445 -14.193 -7.401 1.00 94.56 83 ALA A O 1
ATOM 653 N N . VAL A 1 84 ? -0.688 -14.500 -6.775 1.00 94.00 84 VAL A N 1
ATOM 654 C CA . VAL A 1 84 ? -0.937 -15.650 -7.660 1.00 94.00 84 VAL A CA 1
ATOM 655 C C . VAL A 1 84 ? -0.870 -15.219 -9.124 1.00 94.00 84 VAL A C 1
ATOM 657 O O . VAL A 1 84 ? -0.254 -15.911 -9.934 1.00 94.00 84 VAL A O 1
ATOM 660 N N . TRP A 1 85 ? -1.453 -14.068 -9.468 1.00 92.81 85 TRP A N 1
ATOM 661 C CA . TRP A 1 85 ? -1.340 -13.501 -10.812 1.00 92.81 85 TRP A CA 1
ATOM 662 C C . TRP A 1 85 ? 0.123 -13.231 -11.195 1.00 92.81 85 TRP A C 1
ATOM 664 O O . TRP A 1 85 ? 0.564 -13.674 -12.255 1.00 92.81 85 TRP A O 1
ATOM 674 N N . LEU A 1 86 ? 0.899 -12.595 -10.308 1.00 91.25 86 LEU A N 1
ATOM 675 C CA . LEU A 1 86 ? 2.334 -12.355 -10.500 1.00 91.25 86 LEU A CA 1
ATOM 676 C C . LEU A 1 86 ? 3.119 -13.647 -10.693 1.00 91.25 86 LEU A C 1
ATOM 678 O O . LEU A 1 86 ? 3.942 -13.735 -11.597 1.00 91.25 86 LEU A O 1
ATOM 682 N N . HIS A 1 87 ? 2.863 -14.652 -9.858 1.00 88.25 87 HIS A N 1
ATOM 683 C CA . HIS A 1 87 ? 3.567 -15.927 -9.916 1.00 88.25 87 HIS A CA 1
ATOM 684 C C . HIS A 1 87 ? 3.308 -16.686 -11.225 1.00 88.25 87 HIS A C 1
ATOM 686 O O . HIS A 1 87 ? 4.166 -17.434 -11.683 1.00 88.25 87 HIS A O 1
ATOM 692 N N . ARG A 1 88 ? 2.143 -16.471 -11.849 1.00 87.69 88 ARG A N 1
ATOM 693 C CA . ARG A 1 88 ? 1.803 -17.038 -13.161 1.00 87.69 88 ARG A CA 1
ATOM 694 C C . ARG A 1 88 ? 2.401 -16.262 -14.337 1.00 87.69 88 ARG A C 1
ATOM 696 O O . ARG A 1 88 ? 2.342 -16.756 -15.460 1.00 87.69 88 ARG A O 1
ATOM 703 N N . SER A 1 89 ? 2.962 -15.072 -14.114 1.00 83.62 89 SER A N 1
ATOM 704 C CA . SER A 1 89 ? 3.654 -14.320 -15.161 1.00 83.62 89 SER A CA 1
ATOM 705 C C . SER A 1 89 ? 5.037 -14.915 -15.415 1.00 83.62 89 SER A C 1
ATOM 707 O O . SER A 1 89 ? 5.876 -14.962 -14.518 1.00 83.62 89 SER A O 1
ATOM 709 N N . SER A 1 90 ? 5.307 -15.322 -16.657 1.00 70.44 90 SER A N 1
ATOM 710 C CA . SER A 1 90 ? 6.576 -15.950 -17.052 1.00 70.44 90 SER A CA 1
ATOM 711 C C . SER A 1 90 ? 7.798 -15.038 -16.901 1.00 70.44 90 SER A C 1
ATOM 713 O O . SER A 1 90 ? 8.926 -15.524 -16.887 1.00 70.44 90 SER A O 1
ATOM 715 N N . ALA A 1 91 ? 7.594 -13.722 -16.805 1.00 80.25 91 ALA A N 1
ATOM 716 C CA . ALA A 1 91 ? 8.670 -12.743 -16.685 1.00 80.25 91 ALA A CA 1
ATOM 717 C C . ALA A 1 91 ? 9.059 -12.431 -15.226 1.00 80.25 91 ALA A C 1
ATOM 719 O O . ALA A 1 91 ? 10.145 -11.896 -14.988 1.00 80.25 91 ALA A O 1
ATOM 720 N N . PHE A 1 92 ? 8.207 -12.751 -14.243 1.00 89.69 92 PHE A N 1
ATOM 721 C CA . PHE A 1 92 ? 8.407 -12.363 -12.845 1.00 89.69 92 PHE A CA 1
ATOM 722 C C . PHE A 1 92 ? 9.133 -13.440 -12.024 1.00 89.69 92 PHE A C 1
ATOM 724 O O . PHE A 1 92 ? 8.865 -14.632 -12.137 1.00 89.69 92 PHE A O 1
ATOM 731 N N . SER A 1 93 ? 10.036 -13.013 -11.134 1.00 91.44 93 SER A N 1
ATOM 732 C CA . SER A 1 93 ? 10.734 -13.899 -10.196 1.00 91.44 93 SER A CA 1
ATOM 733 C C . SER A 1 93 ? 10.869 -13.250 -8.824 1.00 91.44 93 SER A C 1
ATOM 735 O O . SER A 1 93 ? 11.510 -12.208 -8.678 1.00 91.44 93 SER A O 1
ATOM 737 N N . TRP A 1 94 ? 10.334 -13.916 -7.795 1.00 89.88 94 TRP A N 1
ATOM 738 C CA . TRP A 1 94 ? 10.482 -13.496 -6.398 1.00 89.88 94 TRP A CA 1
ATOM 739 C C . TRP A 1 94 ? 11.946 -13.427 -5.964 1.00 89.88 94 TRP A C 1
ATOM 741 O O . TRP A 1 94 ? 12.344 -12.476 -5.299 1.00 89.88 94 TRP A O 1
ATOM 751 N N . SER A 1 95 ? 12.763 -14.401 -6.377 1.00 91.06 95 SER A N 1
ATOM 752 C CA . SER A 1 95 ? 14.192 -14.425 -6.050 1.00 91.06 95 SER A CA 1
ATOM 753 C C . SER A 1 95 ? 14.917 -13.213 -6.640 1.00 91.06 95 SER A C 1
ATOM 755 O O . SER A 1 95 ? 15.689 -12.558 -5.941 1.00 91.06 95 SER A O 1
ATOM 757 N N . LYS A 1 96 ? 14.609 -12.862 -7.896 1.00 91.12 96 LYS A N 1
ATOM 758 C CA . LYS A 1 96 ? 15.193 -11.698 -8.575 1.00 91.12 96 LYS A CA 1
ATOM 759 C C . LYS A 1 96 ? 14.739 -10.381 -7.946 1.00 91.12 96 LYS A C 1
ATOM 761 O O . LYS A 1 96 ? 15.561 -9.491 -7.737 1.00 91.12 96 LYS A O 1
ATOM 766 N N . LEU A 1 97 ? 13.456 -10.273 -7.592 1.00 92.12 97 LEU A N 1
ATOM 767 C CA . LEU A 1 97 ? 12.939 -9.110 -6.876 1.00 92.12 97 LEU A CA 1
ATOM 768 C C . LEU A 1 97 ? 13.671 -8.935 -5.543 1.00 92.12 97 LEU A C 1
ATOM 770 O O . LEU A 1 97 ? 14.241 -7.875 -5.302 1.00 92.12 97 LEU A O 1
ATOM 774 N N . LEU A 1 98 ? 13.699 -9.973 -4.703 1.00 92.31 98 LEU A N 1
ATOM 775 C CA . LEU A 1 98 ? 14.287 -9.906 -3.364 1.00 92.31 98 LEU A CA 1
ATOM 776 C C . LEU A 1 98 ? 15.797 -9.642 -3.390 1.00 92.31 98 LEU A C 1
ATOM 778 O O . LEU A 1 98 ? 16.287 -8.880 -2.557 1.00 92.31 98 LEU A O 1
ATOM 782 N N . SER A 1 99 ? 16.532 -10.208 -4.353 1.00 90.56 99 SER A N 1
ATOM 783 C CA . SER A 1 99 ? 17.975 -9.970 -4.495 1.00 90.56 99 SER A CA 1
ATOM 784 C C . SER A 1 99 ? 18.303 -8.567 -5.016 1.00 90.56 99 SER A C 1
ATOM 786 O O . SER A 1 99 ? 19.370 -8.035 -4.711 1.00 90.56 99 SER A O 1
ATOM 788 N N . SER A 1 100 ? 17.376 -7.922 -5.735 1.00 88.88 100 SER A N 1
ATOM 789 C CA . SER A 1 100 ? 17.525 -6.529 -6.180 1.00 88.88 100 SER A CA 1
ATOM 790 C C . SER A 1 100 ? 17.360 -5.497 -5.053 1.00 88.88 100 SER A C 1
ATOM 792 O O . SER A 1 100 ? 17.730 -4.329 -5.215 1.00 88.88 100 SER A O 1
ATOM 794 N N . LEU A 1 101 ? 16.816 -5.900 -3.897 1.00 91.50 101 LEU A N 1
ATOM 795 C CA . LEU A 1 101 ? 16.540 -4.998 -2.783 1.00 91.50 101 LEU A CA 1
ATOM 796 C C . LEU A 1 101 ? 17.840 -4.618 -2.065 1.00 91.50 101 LEU A C 1
ATOM 798 O O . LEU A 1 101 ? 18.411 -5.384 -1.291 1.00 91.50 101 LEU A O 1
ATOM 802 N N . LYS A 1 102 ? 18.295 -3.380 -2.274 1.00 89.44 102 LYS A N 1
ATOM 803 C CA . LYS A 1 102 ? 19.516 -2.820 -1.670 1.00 89.44 102 LYS A CA 1
ATOM 804 C C . LYS A 1 102 ? 19.353 -2.510 -0.172 1.00 89.44 102 LYS A C 1
ATOM 806 O O . LYS A 1 102 ? 19.369 -1.350 0.237 1.00 89.44 102 LYS A O 1
ATOM 811 N N . TRP A 1 103 ? 19.172 -3.534 0.663 1.00 89.81 103 TRP A N 1
ATOM 812 C CA . TRP A 1 103 ? 18.868 -3.402 2.097 1.00 89.81 103 TRP A CA 1
ATOM 813 C C . TRP A 1 103 ? 19.840 -2.494 2.852 1.00 89.81 103 TRP A C 1
ATOM 815 O O . TRP A 1 103 ? 19.391 -1.595 3.557 1.00 89.81 103 TRP A O 1
ATOM 825 N N . ARG A 1 104 ? 21.152 -2.649 2.631 1.00 87.75 104 ARG A N 1
ATOM 826 C CA . ARG A 1 104 ? 22.187 -1.835 3.297 1.00 87.75 104 ARG A CA 1
ATOM 827 C C . ARG A 1 104 ? 22.014 -0.337 3.047 1.00 87.75 104 ARG A C 1
ATOM 829 O O . ARG A 1 104 ? 22.082 0.451 3.981 1.00 87.75 104 ARG A O 1
ATOM 836 N N . GLU A 1 105 ? 21.735 0.053 1.804 1.00 86.12 105 GLU A N 1
ATOM 837 C CA . GLU A 1 105 ? 21.506 1.460 1.449 1.00 86.12 105 GLU A CA 1
ATOM 838 C C . GLU A 1 105 ? 20.204 1.996 2.071 1.00 86.12 105 GLU A C 1
ATOM 840 O O . GLU A 1 105 ? 20.090 3.191 2.340 1.00 86.12 105 GLU A O 1
ATOM 845 N N . ASN A 1 106 ? 19.218 1.124 2.307 1.00 89.88 106 ASN A N 1
ATOM 846 C CA . ASN A 1 106 ? 17.909 1.478 2.854 1.00 89.88 106 ASN A CA 1
ATOM 847 C C . ASN A 1 106 ? 17.867 1.621 4.379 1.00 89.88 106 ASN A C 1
ATOM 849 O O . ASN A 1 106 ? 16.958 2.284 4.876 1.00 89.88 106 ASN A O 1
ATOM 853 N N . LEU A 1 107 ? 18.836 1.063 5.113 1.00 89.50 107 LEU A N 1
ATOM 854 C CA . LEU A 1 107 ? 18.867 1.132 6.580 1.00 89.50 107 LEU A CA 1
ATOM 855 C C . LEU A 1 107 ? 18.857 2.572 7.105 1.00 89.50 107 LEU A C 1
ATOM 857 O O . LEU A 1 107 ? 18.199 2.846 8.100 1.00 89.50 107 LEU A O 1
ATOM 861 N N . SER A 1 108 ? 19.516 3.505 6.412 1.00 87.75 108 SER A N 1
ATOM 862 C CA . SER A 1 108 ? 19.523 4.921 6.802 1.00 87.75 108 SER A CA 1
ATOM 863 C C . SER A 1 108 ? 18.132 5.555 6.753 1.00 87.75 108 SER A C 1
ATOM 865 O O . SER A 1 108 ? 17.798 6.362 7.612 1.00 87.75 108 SER A O 1
ATOM 867 N N . ILE A 1 109 ? 17.301 5.171 5.781 1.00 88.12 109 ILE A N 1
ATOM 868 C CA . ILE A 1 109 ? 15.924 5.661 5.670 1.00 88.12 109 ILE A CA 1
ATOM 869 C C . ILE A 1 109 ? 15.079 5.109 6.814 1.00 88.12 109 ILE A C 1
ATOM 871 O O . ILE A 1 109 ? 14.357 5.873 7.449 1.00 88.12 109 ILE A O 1
ATOM 875 N N . ILE A 1 110 ? 15.192 3.803 7.075 1.00 89.31 110 ILE A N 1
ATOM 876 C CA . ILE A 1 110 ? 14.483 3.136 8.172 1.00 89.31 110 ILE A CA 1
ATOM 877 C C . ILE A 1 110 ? 14.863 3.789 9.502 1.00 89.31 110 ILE A C 1
ATOM 879 O O . ILE A 1 110 ? 13.984 4.170 10.263 1.00 89.31 110 ILE A O 1
ATOM 883 N N . PHE A 1 111 ? 16.160 3.986 9.741 1.00 87.06 111 PHE A N 1
ATOM 884 C CA . PHE A 1 111 ? 16.664 4.605 10.961 1.00 87.06 111 PHE A CA 1
ATOM 885 C C . PHE A 1 111 ? 16.187 6.050 11.134 1.00 87.06 111 PHE A C 1
ATOM 887 O O . PHE A 1 111 ? 15.748 6.409 12.217 1.00 87.06 111 PHE A O 1
ATOM 894 N N . VAL A 1 112 ? 16.240 6.881 10.086 1.00 85.81 112 VAL A N 1
ATOM 895 C CA . VAL A 1 112 ? 15.782 8.278 10.173 1.00 85.81 112 VAL A CA 1
ATOM 896 C C . VAL A 1 112 ? 14.284 8.354 10.468 1.00 85.81 112 VAL A C 1
ATOM 898 O O . VAL A 1 112 ? 13.884 9.142 11.316 1.00 85.81 112 VAL A O 1
ATOM 901 N N . TYR A 1 113 ? 13.462 7.530 9.811 1.00 82.56 113 TYR A N 1
ATOM 902 C CA . TYR A 1 113 ? 12.023 7.481 10.096 1.00 82.56 113 TYR A CA 1
ATOM 903 C C . TYR A 1 113 ? 11.737 6.967 11.505 1.00 82.56 113 TYR A C 1
ATOM 905 O O . TYR A 1 113 ? 10.933 7.566 12.210 1.00 82.56 113 TYR A O 1
ATOM 913 N N . TRP A 1 114 ? 12.431 5.907 11.925 1.00 83.88 114 TRP A N 1
ATOM 914 C CA . TRP A 1 114 ? 12.355 5.406 13.293 1.00 83.88 114 TRP A CA 1
ATOM 915 C C . TRP A 1 114 ? 12.716 6.494 14.304 1.00 83.88 114 TRP A C 1
ATOM 917 O O . TRP A 1 114 ? 11.966 6.703 15.242 1.00 83.88 114 TRP A O 1
ATOM 927 N N . ALA A 1 115 ? 13.813 7.225 14.095 1.00 81.56 115 ALA A N 1
ATOM 928 C CA . ALA A 1 115 ? 14.252 8.272 15.011 1.00 81.56 115 ALA A CA 1
ATOM 929 C C . ALA A 1 115 ? 13.228 9.411 15.116 1.00 81.56 115 ALA A C 1
ATOM 931 O O . ALA A 1 115 ? 12.918 9.840 16.223 1.00 81.56 115 ALA A O 1
ATOM 932 N N . ILE A 1 116 ? 12.682 9.880 13.987 1.00 77.62 116 ILE A N 1
ATOM 933 C CA . ILE A 1 116 ? 11.667 10.944 13.976 1.00 77.62 116 ILE A CA 1
ATOM 934 C C . ILE A 1 116 ? 10.435 10.530 14.793 1.00 77.62 116 ILE A C 1
ATOM 936 O O . ILE A 1 116 ? 9.987 11.304 15.636 1.00 77.62 116 ILE A O 1
ATOM 940 N N . ASP A 1 117 ? 9.927 9.313 14.591 1.00 71.44 117 ASP A N 1
ATOM 941 C CA . ASP A 1 117 ? 8.730 8.850 15.301 1.00 71.44 117 ASP A CA 1
ATOM 942 C C . ASP A 1 117 ? 9.005 8.464 16.754 1.00 71.44 117 ASP A C 1
ATOM 944 O O . ASP A 1 117 ? 8.217 8.790 17.634 1.00 71.44 117 ASP A O 1
ATOM 948 N N . PHE A 1 118 ? 10.143 7.828 17.037 1.00 67.56 118 PHE A N 1
ATOM 949 C CA . PHE A 1 118 ? 10.528 7.428 18.389 1.00 67.56 118 PHE A CA 1
ATOM 950 C C . PHE A 1 118 ? 10.621 8.633 19.334 1.00 67.56 118 PHE A C 1
ATOM 952 O O . PHE A 1 118 ? 10.115 8.578 20.453 1.00 67.56 118 PHE A O 1
ATOM 959 N N . PHE A 1 119 ? 11.204 9.748 18.878 1.00 64.69 119 PHE A N 1
ATOM 960 C CA . PHE A 1 119 ? 11.238 10.978 19.675 1.00 64.69 119 PHE A CA 1
ATOM 961 C C . PHE A 1 119 ? 9.873 11.667 19.782 1.00 64.69 119 PHE A C 1
ATOM 963 O O . PHE A 1 119 ? 9.616 12.300 20.801 1.00 64.69 119 PHE A O 1
ATOM 970 N N . GLY A 1 120 ? 8.994 11.520 18.785 1.00 63.41 120 GLY A N 1
ATOM 971 C CA . GLY A 1 120 ? 7.611 11.999 18.872 1.00 63.41 120 GLY A CA 1
ATOM 972 C C . GLY A 1 120 ? 6.763 11.218 19.882 1.00 63.41 120 GLY A C 1
ATOM 973 O O . GLY A 1 120 ? 5.896 11.797 20.528 1.00 63.41 120 GLY A O 1
ATOM 974 N N . VAL A 1 121 ? 7.037 9.919 20.060 1.00 60.19 121 VAL A N 1
ATOM 975 C CA . VAL A 1 121 ? 6.310 9.067 21.014 1.00 60.19 121 VAL A CA 1
ATOM 976 C C . VAL A 1 121 ? 6.750 9.303 22.464 1.00 60.19 121 VAL A C 1
ATOM 978 O O . VAL A 1 121 ? 5.931 9.323 23.372 1.00 60.19 121 VAL A O 1
ATOM 981 N N . LEU A 1 122 ? 8.042 9.531 22.708 1.00 56.44 122 LEU A N 1
ATOM 982 C CA . LEU A 1 122 ? 8.572 9.726 24.066 1.00 56.44 122 LEU A CA 1
ATOM 983 C C . LEU A 1 122 ? 8.203 11.068 24.717 1.00 56.44 122 LEU A C 1
ATOM 985 O O . LEU A 1 122 ? 8.419 11.234 25.916 1.00 56.44 122 LEU A O 1
ATOM 989 N N . SER A 1 123 ? 7.698 12.038 23.953 1.00 58.00 123 SER A N 1
ATOM 990 C CA . SER A 1 123 ? 7.350 13.361 24.483 1.00 58.00 123 SER A CA 1
ATOM 991 C C . SER A 1 123 ? 6.012 13.420 25.225 1.00 58.00 123 SER A C 1
ATOM 993 O O . SER A 1 123 ? 5.705 14.468 25.787 1.00 58.00 123 SER A O 1
ATOM 995 N N . ASP A 1 124 ? 5.231 12.338 25.241 1.00 57.91 124 ASP A N 1
ATOM 996 C CA . ASP A 1 124 ? 3.913 12.303 25.878 1.00 57.91 124 ASP A CA 1
ATOM 997 C C . ASP A 1 124 ? 3.820 11.121 26.861 1.00 57.91 124 ASP A C 1
ATOM 999 O O . ASP A 1 124 ? 3.984 9.957 26.492 1.00 57.91 124 ASP A O 1
ATOM 1003 N N . SER A 1 125 ? 3.659 11.438 28.151 1.00 52.56 125 SER A N 1
ATOM 1004 C CA . SER A 1 125 ? 3.745 10.479 29.262 1.00 52.56 125 SER A CA 1
ATOM 1005 C C . SER A 1 125 ? 2.507 9.593 29.416 1.00 52.56 125 SER A C 1
ATOM 1007 O O . SER A 1 125 ? 2.613 8.542 30.040 1.00 52.56 125 SER A O 1
ATOM 1009 N N . ASP A 1 126 ? 1.378 9.994 28.825 1.00 58.16 126 ASP A N 1
ATOM 1010 C CA . ASP A 1 126 ? 0.119 9.238 28.767 1.00 58.16 126 ASP A CA 1
ATOM 1011 C C . ASP A 1 126 ? -0.247 8.959 27.303 1.00 58.16 126 ASP A C 1
ATOM 1013 O O . ASP A 1 126 ? -1.339 9.294 26.842 1.00 58.16 126 ASP A O 1
ATOM 1017 N N . PHE A 1 127 ? 0.684 8.368 26.545 1.00 60.50 127 PHE A N 1
ATOM 1018 C CA . PHE A 1 127 ? 0.537 8.158 25.103 1.00 60.50 127 PHE A CA 1
ATOM 1019 C C . PHE A 1 127 ? -0.793 7.455 24.771 1.00 60.50 127 PHE A C 1
ATOM 1021 O O . PHE A 1 127 ? -0.963 6.254 24.989 1.00 60.50 127 PHE A O 1
ATOM 1028 N N . LEU A 1 128 ? -1.765 8.236 24.286 1.00 66.56 128 LEU A N 1
ATOM 1029 C CA . LEU A 1 128 ? -3.147 7.823 24.010 1.00 66.56 128 LEU A CA 1
ATOM 1030 C C . LEU A 1 128 ? -3.901 7.176 25.191 1.00 66.56 128 LEU A C 1
ATOM 1032 O O . LEU A 1 128 ? -4.907 6.506 24.965 1.00 66.56 128 LEU A O 1
ATOM 1036 N N . GLY A 1 129 ? -3.471 7.387 26.436 1.00 72.69 129 GLY A N 1
ATOM 1037 C CA . GLY A 1 129 ? -4.113 6.835 27.635 1.00 72.69 129 GLY A CA 1
ATOM 1038 C C . GLY A 1 129 ? -3.719 5.397 27.995 1.00 72.69 129 GLY A C 1
ATOM 1039 O O . GLY A 1 129 ? -4.423 4.772 28.780 1.00 72.69 129 GLY A O 1
ATOM 1040 N N . LEU A 1 130 ? -2.618 4.864 27.446 1.00 79.19 130 LEU A N 1
ATOM 1041 C CA . LEU A 1 130 ? -2.058 3.565 27.843 1.00 79.19 130 LEU A CA 1
ATOM 1042 C C . LEU A 1 130 ? -0.760 3.727 28.636 1.00 79.19 130 LEU A C 1
ATOM 1044 O O . LEU A 1 130 ? 0.106 4.523 28.277 1.00 79.19 130 LEU A O 1
ATOM 1048 N N . SER A 1 131 ? -0.561 2.883 29.654 1.00 83.31 131 SER A N 1
ATOM 1049 C CA . SER A 1 131 ? 0.762 2.757 30.273 1.00 83.31 131 SER A CA 1
ATOM 1050 C C . SER A 1 131 ? 1.782 2.161 29.280 1.00 83.31 131 SER A C 1
ATOM 1052 O O . SER A 1 131 ? 1.406 1.381 28.396 1.00 83.31 131 SER A O 1
ATOM 1054 N N . PRO A 1 132 ? 3.094 2.434 29.429 1.00 81.69 132 PRO A N 1
ATOM 1055 C CA . PRO A 1 132 ? 4.113 1.913 28.512 1.00 81.69 132 PRO A CA 1
ATOM 1056 C C . PRO A 1 132 ? 4.122 0.381 28.359 1.00 81.69 132 PRO A C 1
ATOM 1058 O O . PRO A 1 132 ? 4.427 -0.132 27.282 1.00 81.69 132 PRO A O 1
ATOM 1061 N N . SER A 1 133 ? 3.779 -0.365 29.415 1.00 83.31 133 SER A N 1
ATOM 1062 C CA . SER A 1 133 ? 3.703 -1.832 29.381 1.00 83.31 133 SER A CA 1
ATOM 1063 C C . SER A 1 133 ? 2.485 -2.333 28.604 1.00 83.31 133 SER A C 1
ATOM 1065 O O . SER A 1 133 ? 2.624 -3.234 27.780 1.00 83.31 133 SER A O 1
ATOM 1067 N N . GLN A 1 134 ? 1.312 -1.731 28.822 1.00 85.56 134 GLN A N 1
ATOM 1068 C CA . GLN A 1 134 ? 0.096 -2.011 28.053 1.00 85.56 134 GLN A CA 1
ATOM 1069 C C . GLN A 1 134 ? 0.306 -1.711 26.570 1.00 85.56 134 GLN A C 1
ATOM 1071 O O . GLN A 1 134 ? -0.008 -2.538 25.716 1.00 85.56 134 GLN A O 1
ATOM 1076 N N . TYR A 1 135 ? 0.922 -0.567 26.270 1.00 84.06 135 TYR A N 1
ATOM 1077 C CA . TYR A 1 135 ? 1.286 -0.198 24.911 1.00 84.06 135 TYR A CA 1
ATOM 1078 C C . TYR A 1 135 ? 2.198 -1.259 24.279 1.00 84.06 135 TYR A C 1
ATOM 1080 O O . TYR A 1 135 ? 1.865 -1.809 23.232 1.00 84.06 135 TYR A O 1
ATOM 1088 N N . ALA A 1 136 ? 3.295 -1.639 24.946 1.00 84.94 136 ALA A N 1
ATOM 1089 C CA . ALA A 1 136 ? 4.220 -2.657 24.443 1.00 84.94 136 ALA A CA 1
ATOM 1090 C C . ALA A 1 136 ? 3.552 -4.021 24.175 1.00 84.94 136 ALA A C 1
ATOM 1092 O O . ALA A 1 136 ? 3.896 -4.686 23.196 1.00 84.94 136 ALA A O 1
ATOM 1093 N N . LEU A 1 137 ? 2.591 -4.427 25.012 1.00 88.31 137 LEU A N 1
ATOM 1094 C CA . LEU A 1 137 ? 1.823 -5.665 24.835 1.00 88.31 137 LEU A CA 1
ATOM 1095 C C . LEU A 1 137 ? 0.834 -5.597 23.664 1.00 88.31 137 LEU A C 1
ATOM 1097 O O . LEU A 1 137 ? 0.570 -6.625 23.043 1.00 88.31 137 LEU A O 1
ATOM 1101 N N . ALA A 1 138 ? 0.302 -4.414 23.351 1.00 89.00 138 ALA A N 1
ATOM 1102 C CA . ALA A 1 138 ? -0.686 -4.218 22.293 1.00 89.00 138 ALA A CA 1
ATOM 1103 C C . ALA A 1 138 ? -0.068 -4.003 20.894 1.00 89.00 138 ALA A C 1
ATOM 1105 O O . ALA A 1 138 ? -0.705 -4.331 19.889 1.00 89.00 138 ALA A O 1
ATOM 1106 N N . ILE A 1 139 ? 1.188 -3.535 20.802 1.00 88.75 139 ILE A N 1
ATOM 1107 C CA . ILE A 1 139 ? 1.907 -3.336 19.524 1.00 88.75 139 ILE A CA 1
ATOM 1108 C C . ILE A 1 139 ? 1.810 -4.557 18.582 1.00 88.75 139 ILE A C 1
ATOM 1110 O O . ILE A 1 139 ? 1.497 -4.364 17.402 1.00 88.75 139 ILE A O 1
ATOM 1114 N N . PRO A 1 140 ? 2.050 -5.811 19.029 1.00 91.56 140 PRO A N 1
ATOM 1115 C CA . PRO A 1 140 ? 1.989 -6.975 18.148 1.00 91.56 14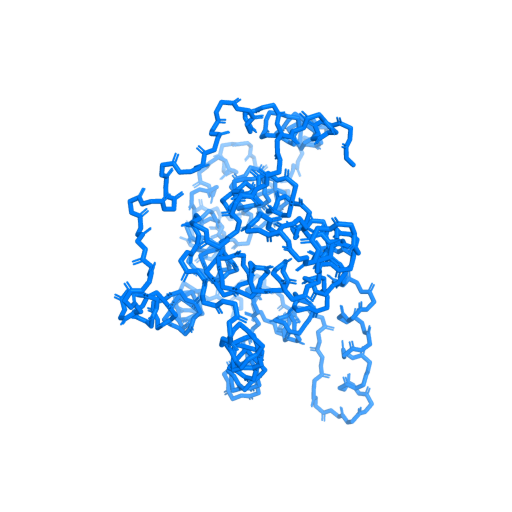0 PRO A CA 1
ATOM 1116 C C . PRO A 1 140 ? 0.630 -7.160 17.468 1.00 91.56 140 PRO A C 1
ATOM 1118 O O . PRO A 1 140 ? 0.595 -7.533 16.296 1.00 91.56 140 PRO A O 1
ATOM 1121 N N . ALA A 1 141 ? -0.475 -6.865 18.162 1.00 91.62 141 ALA A N 1
ATOM 1122 C CA . ALA A 1 141 ? -1.817 -6.965 17.591 1.00 91.62 141 ALA A CA 1
ATOM 1123 C C . ALA A 1 141 ? -2.028 -5.925 16.485 1.00 91.62 141 ALA A C 1
ATOM 1125 O O . ALA A 1 141 ? -2.492 -6.267 15.395 1.00 91.62 141 ALA A O 1
ATOM 1126 N N . GLY A 1 142 ? -1.598 -4.681 16.722 1.00 90.00 142 GLY A N 1
ATOM 1127 C CA . GLY A 1 142 ? -1.659 -3.620 15.721 1.00 90.00 142 GLY A CA 1
ATOM 1128 C C . GLY A 1 142 ? -0.795 -3.907 14.495 1.00 90.00 142 GLY A C 1
ATOM 1129 O O . GLY A 1 142 ? -1.263 -3.761 13.365 1.00 90.00 142 GLY A O 1
ATOM 1130 N N . ILE A 1 143 ? 0.439 -4.387 14.693 1.00 91.44 143 ILE A N 1
ATOM 1131 C CA . ILE A 1 143 ? 1.316 -4.805 13.590 1.00 91.44 143 ILE A CA 1
ATOM 1132 C C . ILE A 1 143 ? 0.679 -5.958 12.816 1.00 91.44 143 ILE A C 1
ATOM 1134 O O . ILE A 1 143 ? 0.653 -5.911 11.589 1.00 91.44 143 ILE A O 1
ATOM 1138 N N . PHE A 1 144 ? 0.154 -6.979 13.495 1.00 93.12 144 PHE A N 1
ATOM 1139 C CA . PHE A 1 144 ? -0.480 -8.127 12.850 1.00 93.12 144 PHE A CA 1
ATOM 1140 C C . PHE A 1 144 ? -1.667 -7.703 11.975 1.00 93.12 144 PHE A 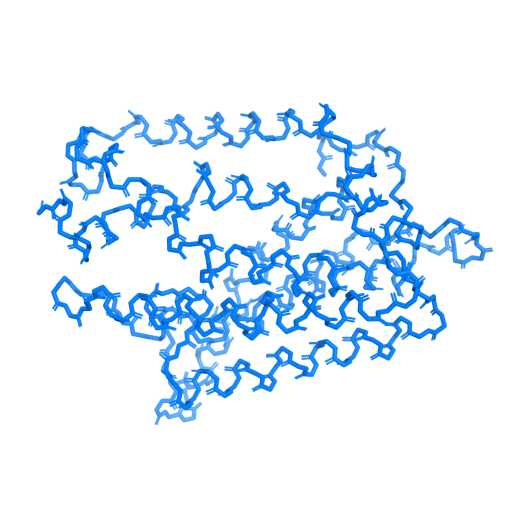C 1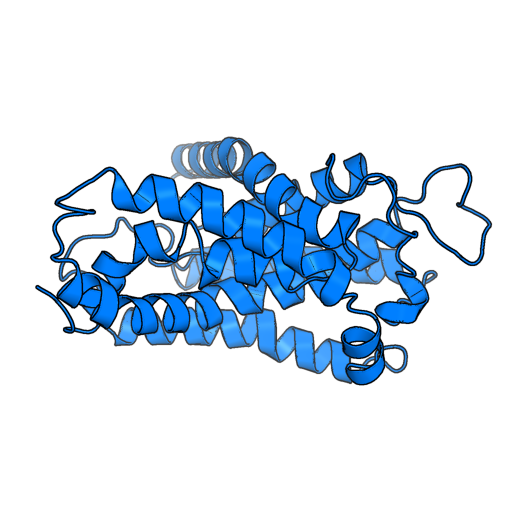
ATOM 1142 O O . PHE A 1 144 ? -1.665 -7.967 10.768 1.00 93.12 144 PHE A O 1
ATOM 1149 N N . ALA A 1 145 ? -2.635 -6.988 12.555 1.00 93.19 145 ALA A N 1
ATOM 1150 C CA . ALA A 1 145 ? -3.836 -6.546 11.856 1.00 93.19 145 ALA A CA 1
ATOM 1151 C C . ALA A 1 145 ? -3.489 -5.637 10.669 1.00 93.19 145 ALA A C 1
ATOM 1153 O O . ALA A 1 145 ? -3.906 -5.898 9.539 1.00 93.19 145 ALA A O 1
ATOM 1154 N N . ASN A 1 146 ? -2.644 -4.624 10.888 1.00 92.12 146 ASN A N 1
ATOM 1155 C CA . ASN A 1 146 ? -2.250 -3.698 9.830 1.00 92.12 146 ASN A CA 1
ATOM 1156 C C . ASN A 1 146 ? -1.375 -4.345 8.761 1.00 92.12 146 ASN A C 1
ATOM 1158 O O . ASN A 1 146 ? -1.441 -3.925 7.609 1.00 92.12 146 ASN A O 1
ATOM 1162 N N . THR A 1 147 ? -0.565 -5.353 9.090 1.00 94.06 147 THR A N 1
ATOM 1163 C CA . THR A 1 147 ? 0.231 -6.076 8.089 1.00 94.06 147 THR A CA 1
ATOM 1164 C C . THR A 1 147 ? -0.668 -6.814 7.115 1.00 94.06 147 THR A C 1
ATOM 1166 O O . THR A 1 147 ? -0.466 -6.708 5.906 1.00 94.06 147 THR A O 1
ATOM 1169 N N . LEU A 1 148 ? -1.667 -7.527 7.630 1.00 95.31 148 LEU A N 1
ATOM 1170 C CA . LEU A 1 148 ? -2.580 -8.311 6.810 1.00 95.31 148 LEU A CA 1
ATOM 1171 C C . LEU A 1 148 ? -3.579 -7.422 6.061 1.00 95.31 148 LEU A C 1
ATOM 1173 O O . LEU A 1 148 ? -3.691 -7.511 4.841 1.00 95.31 148 LEU A O 1
ATOM 1177 N N . GLY A 1 149 ? -4.273 -6.529 6.765 1.00 93.44 149 GLY A N 1
ATOM 1178 C CA . GLY A 1 149 ? -5.371 -5.760 6.181 1.00 93.44 149 GLY A CA 1
ATOM 1179 C C . GLY A 1 149 ? -4.957 -4.552 5.340 1.00 93.44 149 GLY A C 1
ATOM 1180 O O . GLY A 1 149 ? -5.704 -4.165 4.448 1.00 93.44 149 GLY A O 1
ATOM 1181 N N . ALA A 1 150 ? -3.762 -3.986 5.545 1.00 93.06 150 ALA A N 1
ATOM 1182 C CA . ALA A 1 150 ? -3.330 -2.788 4.813 1.00 93.06 150 ALA A CA 1
ATOM 1183 C C . ALA A 1 150 ? -1.925 -2.912 4.201 1.00 93.06 150 ALA A C 1
ATOM 1185 O O . ALA A 1 150 ? -1.720 -2.615 3.026 1.00 93.06 150 ALA A O 1
ATOM 1186 N N . GLY A 1 151 ? -0.943 -3.370 4.973 1.00 93.44 151 GLY A N 1
ATOM 1187 C CA . GLY A 1 151 ? 0.468 -3.394 4.603 1.00 93.44 151 GLY A CA 1
ATOM 1188 C C . GLY A 1 151 ? 0.755 -4.270 3.388 1.00 93.44 151 GLY A C 1
ATOM 1189 O O . GLY A 1 151 ? 1.193 -3.763 2.358 1.00 93.44 151 GLY A O 1
ATOM 1190 N N . LEU A 1 152 ? 0.481 -5.574 3.478 1.00 95.25 152 LEU A N 1
ATOM 1191 C CA . LEU A 1 152 ? 0.650 -6.512 2.364 1.00 95.25 152 LEU A CA 1
ATOM 1192 C C . LEU A 1 152 ? -0.186 -6.116 1.131 1.00 95.25 152 LEU A C 1
ATOM 1194 O O . LEU A 1 152 ? 0.399 -6.060 0.045 1.00 95.25 152 LEU A O 1
ATOM 1198 N N . PRO A 1 153 ? -1.486 -5.773 1.260 1.00 96.12 153 PRO A N 1
ATOM 1199 C CA . PRO A 1 153 ? -2.287 -5.198 0.179 1.00 96.12 153 PRO A CA 1
ATOM 1200 C C . PRO A 1 153 ? -1.598 -4.060 -0.578 1.00 96.12 153 PRO A C 1
ATOM 1202 O O . PRO A 1 153 ? -1.474 -4.099 -1.804 1.00 96.12 153 PRO A O 1
ATOM 1205 N N . VAL A 1 154 ? -1.097 -3.057 0.147 1.00 95.50 154 VAL A N 1
ATOM 1206 C CA . VAL A 1 154 ? -0.445 -1.883 -0.446 1.00 95.50 154 VAL A CA 1
ATOM 1207 C C . VAL A 1 154 ? 0.904 -2.260 -1.059 1.00 95.50 154 VAL A C 1
ATOM 1209 O O . VAL A 1 154 ? 1.179 -1.872 -2.196 1.00 95.50 154 VAL A O 1
ATOM 1212 N N . ILE A 1 155 ? 1.728 -3.073 -0.384 1.00 95.88 155 ILE A N 1
ATOM 1213 C CA . ILE A 1 155 ? 2.995 -3.567 -0.950 1.00 95.88 155 ILE A CA 1
ATOM 1214 C C . ILE A 1 155 ? 2.750 -4.236 -2.302 1.00 95.88 155 ILE A C 1
ATOM 1216 O O . ILE A 1 155 ? 3.437 -3.915 -3.270 1.00 95.88 155 ILE A O 1
ATOM 1220 N N . LEU A 1 156 ? 1.786 -5.150 -2.388 1.00 96.00 156 LEU A N 1
ATOM 1221 C CA . LEU A 1 156 ? 1.562 -5.946 -3.590 1.00 96.00 156 LEU A CA 1
ATOM 1222 C C . LEU A 1 156 ? 0.939 -5.107 -4.706 1.00 96.00 156 LEU A C 1
ATOM 1224 O O . LEU A 1 156 ? 1.576 -4.892 -5.740 1.00 96.00 156 LEU A O 1
ATOM 1228 N N . ILE A 1 157 ? -0.282 -4.611 -4.505 1.00 95.81 157 ILE A N 1
ATOM 1229 C CA . ILE A 1 157 ? -1.044 -3.952 -5.571 1.00 95.81 157 ILE A CA 1
ATOM 1230 C C . ILE A 1 157 ? -0.456 -2.604 -5.958 1.00 95.81 157 ILE A C 1
ATOM 1232 O O . ILE A 1 157 ? -0.315 -2.306 -7.145 1.00 95.81 157 ILE A O 1
ATOM 1236 N N . MET A 1 158 ? -0.076 -1.791 -4.979 1.00 95.38 158 MET A N 1
ATOM 1237 C CA . MET A 1 158 ? 0.403 -0.449 -5.273 1.00 95.38 158 MET A CA 1
ATOM 1238 C C . MET A 1 158 ? 1.898 -0.455 -5.593 1.00 95.38 158 MET A C 1
ATOM 1240 O O . MET A 1 158 ? 2.299 0.113 -6.606 1.00 95.38 158 MET A O 1
ATOM 1244 N N . HIS A 1 159 ? 2.734 -1.096 -4.773 1.00 95.62 159 HIS A N 1
ATOM 1245 C CA . HIS A 1 159 ? 4.187 -0.917 -4.870 1.00 95.62 159 HIS A CA 1
ATOM 1246 C C . HIS A 1 159 ? 4.903 -1.920 -5.777 1.00 95.62 159 HIS A C 1
ATOM 1248 O O . HIS A 1 159 ? 5.795 -1.514 -6.518 1.00 95.62 159 HIS A O 1
ATOM 1254 N N . VAL A 1 160 ? 4.536 -3.202 -5.750 1.00 95.81 160 VAL A N 1
ATOM 1255 C CA . VAL A 1 160 ? 5.134 -4.234 -6.616 1.00 95.81 160 VAL A CA 1
ATOM 1256 C C . VAL A 1 160 ? 4.500 -4.209 -8.002 1.00 95.81 160 VAL A C 1
ATOM 1258 O O . VAL A 1 160 ? 5.202 -4.348 -9.005 1.00 95.81 160 VAL A O 1
ATOM 1261 N N . LEU A 1 161 ? 3.187 -4.005 -8.066 1.00 95.56 161 LEU A N 1
ATOM 1262 C CA . LEU A 1 161 ? 2.424 -4.018 -9.305 1.00 95.56 161 LEU A CA 1
ATOM 1263 C C . LEU A 1 161 ? 2.328 -2.631 -9.933 1.00 95.56 161 LEU A C 1
ATOM 1265 O O . LEU A 1 161 ? 3.041 -2.342 -10.889 1.00 95.56 161 LEU A O 1
ATOM 1269 N N . LEU A 1 162 ? 1.471 -1.755 -9.420 1.00 96.25 162 LEU A N 1
ATOM 1270 C CA . LEU A 1 162 ? 1.085 -0.545 -10.141 1.00 96.25 162 LEU A CA 1
ATOM 1271 C C . LEU A 1 162 ? 2.244 0.446 -10.342 1.00 96.25 162 LEU A C 1
ATOM 1273 O O . LEU A 1 162 ? 2.550 0.812 -11.477 1.00 96.25 162 LEU A O 1
ATOM 1277 N N . ILE A 1 163 ? 2.929 0.850 -9.268 1.00 95.94 163 ILE A N 1
ATOM 1278 C CA . ILE A 1 163 ? 4.006 1.855 -9.313 1.00 95.94 163 ILE A CA 1
ATOM 1279 C C . ILE A 1 163 ? 5.137 1.430 -10.247 1.00 95.94 163 ILE A C 1
ATOM 1281 O O . ILE A 1 163 ? 5.704 2.274 -10.938 1.00 95.94 163 ILE A O 1
ATOM 1285 N N . THR A 1 164 ? 5.468 0.142 -10.301 1.00 94.44 164 THR A N 1
ATOM 1286 C CA . THR A 1 164 ? 6.591 -0.339 -11.114 1.00 94.44 164 THR A CA 1
ATOM 1287 C C . THR A 1 164 ? 6.262 -0.278 -12.605 1.00 94.44 164 THR A C 1
ATOM 1289 O O . THR A 1 164 ? 7.109 0.139 -13.394 1.00 94.44 164 THR A O 1
ATOM 1292 N N . ARG A 1 165 ? 5.011 -0.562 -13.005 1.00 94.62 165 ARG A N 1
ATOM 1293 C CA . ARG A 1 165 ? 4.553 -0.338 -14.388 1.00 94.62 165 ARG A CA 1
ATOM 1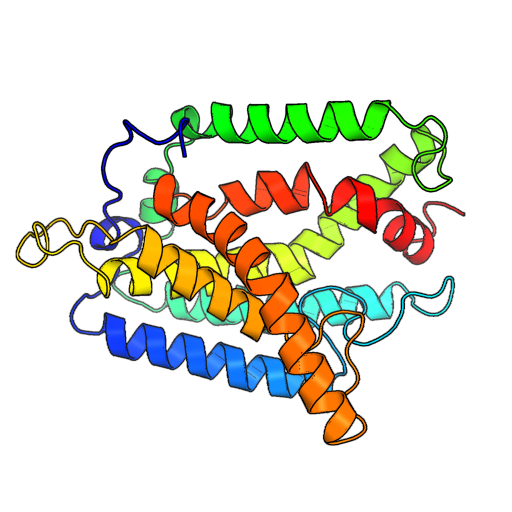294 C C . ARG A 1 165 ? 4.463 1.150 -14.708 1.00 94.62 165 ARG A C 1
ATOM 1296 O O . ARG A 1 165 ? 4.910 1.566 -15.773 1.00 94.62 165 ARG A O 1
ATOM 1303 N N . LEU A 1 166 ? 3.958 1.973 -13.788 1.00 94.94 166 LEU A N 1
ATOM 1304 C CA . LEU A 1 166 ? 3.927 3.429 -13.967 1.00 94.94 166 LEU A CA 1
ATOM 1305 C C . LEU A 1 166 ? 5.337 4.014 -14.142 1.00 94.94 166 LEU A C 1
ATOM 1307 O O . LEU A 1 166 ? 5.535 4.880 -14.991 1.00 94.94 166 LEU A O 1
ATOM 1311 N N . ALA A 1 167 ? 6.323 3.498 -13.406 1.00 93.31 167 ALA A N 1
ATOM 1312 C CA . ALA A 1 167 ? 7.725 3.886 -13.525 1.00 93.31 167 ALA A CA 1
ATOM 1313 C C . ALA A 1 167 ? 8.295 3.595 -14.925 1.00 93.31 167 ALA A C 1
ATOM 1315 O O . ALA A 1 167 ? 9.069 4.399 -15.449 1.00 93.31 167 ALA A O 1
ATOM 1316 N N . VAL A 1 168 ? 7.882 2.481 -15.543 1.00 91.69 168 VAL A N 1
ATOM 1317 C CA . VAL A 1 168 ? 8.239 2.128 -16.927 1.00 91.69 168 VAL A CA 1
ATOM 1318 C C . VAL A 1 168 ? 7.506 3.012 -17.944 1.00 91.69 168 VAL A C 1
ATOM 1320 O O . VAL A 1 168 ? 8.107 3.452 -18.920 1.00 91.69 168 VAL A O 1
ATOM 1323 N N . LEU A 1 169 ? 6.227 3.319 -17.705 1.00 91.19 169 LEU A N 1
ATOM 1324 C CA . LEU A 1 169 ? 5.378 4.111 -18.610 1.00 91.19 169 LEU A CA 1
ATOM 1325 C C . LEU A 1 169 ? 5.653 5.615 -18.574 1.00 91.19 169 LEU A C 1
ATOM 1327 O O . LEU A 1 169 ? 5.292 6.333 -19.505 1.00 91.19 169 LEU A O 1
ATOM 1331 N N . CYS A 1 170 ? 6.289 6.097 -17.511 1.00 87.56 170 CYS A N 1
ATOM 1332 C CA . CYS A 1 170 ? 6.665 7.491 -17.339 1.00 87.56 170 CYS A CA 1
ATOM 1333 C C . CYS A 1 170 ? 8.191 7.658 -17.413 1.00 87.56 170 CYS A C 1
ATOM 1335 O O . CYS A 1 170 ? 8.775 8.132 -16.437 1.00 87.56 170 CYS A O 1
ATOM 1337 N N . PRO A 1 171 ? 8.881 7.292 -18.513 1.00 81.50 171 PRO A N 1
ATOM 1338 C CA . PRO A 1 171 ? 10.327 7.438 -18.595 1.00 81.50 171 PRO A CA 1
ATOM 1339 C C . PRO A 1 171 ? 10.716 8.921 -18.630 1.00 81.50 171 PRO A C 1
ATOM 1341 O O . PRO A 1 171 ? 10.029 9.766 -19.211 1.00 81.50 171 PRO A O 1
ATOM 1344 N N . LYS A 1 172 ? 11.867 9.261 -18.049 1.00 79.00 172 LYS A N 1
ATOM 1345 C CA . LYS A 1 172 ? 12.534 10.525 -18.358 1.00 79.00 172 LYS A CA 1
ATOM 1346 C C . LYS A 1 172 ? 12.851 10.550 -19.850 1.00 79.00 172 LYS A C 1
ATOM 1348 O O . LYS A 1 172 ? 13.351 9.563 -20.384 1.00 79.00 172 LYS A O 1
ATOM 1353 N N . LYS A 1 173 ? 12.623 11.701 -20.494 1.00 72.00 173 LYS A N 1
ATOM 1354 C CA . LYS A 1 173 ? 12.826 11.887 -21.944 1.00 72.00 173 LYS A CA 1
ATOM 1355 C C . LYS A 1 173 ? 14.181 11.353 -22.434 1.00 72.00 173 LYS A C 1
ATOM 1357 O O . LYS A 1 173 ? 14.230 10.693 -23.457 1.00 72.00 173 LYS A O 1
ATOM 1362 N N . GLU A 1 174 ? 15.243 11.567 -21.664 1.00 72.38 174 GLU A N 1
ATOM 1363 C CA . GLU A 1 174 ? 16.626 11.181 -21.994 1.00 72.38 174 GLU A CA 1
ATOM 1364 C C . GLU A 1 174 ? 16.915 9.660 -21.940 1.00 72.38 174 GLU A C 1
ATOM 1366 O O . GLU A 1 174 ? 17.959 9.198 -22.399 1.00 72.38 174 GLU A O 1
ATOM 1371 N N . TYR A 1 175 ? 16.008 8.863 -21.365 1.00 67.38 175 TYR A N 1
ATOM 1372 C CA . TYR A 1 175 ? 16.159 7.410 -21.188 1.00 67.38 175 TYR A CA 1
ATOM 1373 C C . TYR A 1 175 ? 15.087 6.607 -21.931 1.00 67.38 175 TYR A C 1
ATOM 1375 O O . TYR A 1 175 ? 15.015 5.394 -21.762 1.00 67.38 175 TYR A O 1
ATOM 1383 N N . LYS A 1 176 ? 14.248 7.269 -22.738 1.00 61.97 176 LYS A N 1
ATOM 1384 C CA . LYS A 1 176 ? 13.100 6.643 -23.405 1.00 61.97 176 LYS A CA 1
ATOM 1385 C C . LYS A 1 176 ? 13.503 5.507 -24.355 1.00 61.97 176 LYS A C 1
ATOM 1387 O O . LYS A 1 176 ? 12.796 4.509 -24.412 1.00 61.97 176 LYS A O 1
ATOM 1392 N N . ASP A 1 177 ? 14.650 5.641 -25.020 1.00 60.25 177 ASP A N 1
ATOM 1393 C CA . ASP A 1 177 ? 15.132 4.690 -26.033 1.00 60.25 177 ASP A CA 1
ATOM 1394 C C . ASP A 1 177 ? 16.256 3.772 -25.510 1.00 60.25 177 ASP A C 1
ATOM 1396 O O . ASP A 1 177 ? 16.918 3.077 -26.279 1.00 60.25 177 ASP A O 1
ATOM 1400 N N . LYS A 1 178 ? 16.512 3.777 -24.193 1.00 61.22 178 LYS A N 1
ATOM 1401 C CA . LYS A 1 178 ? 17.545 2.941 -23.563 1.00 61.22 178 LYS A CA 1
ATOM 1402 C C . LYS A 1 178 ? 16.924 1.672 -22.988 1.00 61.22 178 LYS A C 1
ATOM 1404 O O . LYS A 1 178 ? 15.828 1.705 -22.436 1.00 61.22 178 LYS A O 1
ATOM 1409 N N . LEU A 1 179 ? 17.692 0.577 -23.004 1.00 57.16 179 LEU A N 1
ATOM 1410 C CA . LEU A 1 179 ? 17.336 -0.672 -22.312 1.00 57.16 179 LEU A CA 1
ATOM 1411 C C . LEU A 1 179 ? 17.101 -0.450 -20.800 1.00 57.16 179 LEU A C 1
ATOM 1413 O O . LEU A 1 179 ? 16.394 -1.213 -20.150 1.00 57.16 179 LEU A O 1
ATOM 1417 N N . THR A 1 180 ? 17.684 0.615 -20.238 1.00 59.94 180 THR A N 1
ATOM 1418 C CA . THR A 1 180 ? 17.510 1.036 -18.844 1.00 59.94 180 THR A CA 1
ATOM 1419 C C . THR A 1 180 ? 16.493 2.175 -18.748 1.00 59.94 180 THR A C 1
ATOM 1421 O O . THR A 1 180 ? 16.805 3.329 -19.050 1.00 59.94 180 THR A O 1
ATOM 1424 N N . VAL A 1 181 ? 15.281 1.873 -18.276 1.00 65.12 181 VAL A N 1
ATOM 1425 C CA . VAL A 1 181 ? 14.232 2.884 -18.082 1.00 65.12 181 VAL A CA 1
ATOM 1426 C C . VAL A 1 181 ? 14.429 3.614 -16.755 1.00 65.12 181 VAL A C 1
ATOM 1428 O O . VAL A 1 181 ? 14.320 3.023 -15.681 1.00 65.12 181 VAL A O 1
ATOM 1431 N N . GLN A 1 182 ? 14.673 4.926 -16.815 1.00 75.12 182 GLN A N 1
ATOM 1432 C CA . GLN A 1 182 ? 14.641 5.783 -15.631 1.00 75.12 182 GLN A CA 1
ATOM 1433 C C . GLN A 1 182 ? 13.312 6.532 -15.558 1.00 75.12 182 GLN A C 1
ATOM 1435 O O . GLN A 1 182 ? 13.035 7.388 -16.392 1.00 75.12 182 GLN A O 1
ATOM 1440 N N . ALA A 1 183 ? 12.523 6.268 -14.521 1.00 80.00 183 ALA A N 1
ATOM 1441 C CA . ALA A 1 183 ? 11.248 6.940 -14.307 1.00 80.00 183 ALA A CA 1
ATOM 1442 C C . ALA A 1 183 ? 11.404 8.456 -14.077 1.00 80.00 183 ALA A C 1
ATOM 1444 O O . ALA A 1 183 ? 12.285 8.918 -13.336 1.00 80.00 183 ALA A O 1
ATOM 1445 N N . ASN A 1 184 ? 10.482 9.238 -14.637 1.00 89.00 184 ASN A N 1
ATOM 1446 C CA . ASN A 1 184 ? 10.137 10.556 -14.137 1.00 89.00 184 ASN A CA 1
ATOM 1447 C C . ASN A 1 184 ? 9.547 10.372 -12.735 1.00 89.00 184 ASN A C 1
ATOM 1449 O O . ASN A 1 184 ? 8.376 10.023 -12.560 1.00 89.00 184 ASN A O 1
ATOM 1453 N N . ARG A 1 185 ? 10.412 10.575 -11.736 1.00 89.56 185 ARG A N 1
ATOM 1454 C CA . ARG A 1 185 ? 10.100 10.322 -10.330 1.00 89.56 185 ARG A CA 1
ATOM 1455 C C . ARG A 1 185 ? 8.868 11.098 -9.884 1.00 89.56 185 ARG A C 1
ATOM 1457 O O . ARG A 1 185 ? 8.008 10.503 -9.256 1.00 89.56 185 ARG A O 1
ATOM 1464 N N . LEU A 1 186 ? 8.766 12.382 -10.232 1.00 92.00 186 LEU A N 1
ATOM 1465 C CA . LEU A 1 186 ? 7.658 13.225 -9.785 1.00 92.00 186 LEU A CA 1
ATOM 1466 C C . LEU A 1 186 ? 6.320 12.718 -10.328 1.00 92.00 186 LEU A C 1
ATOM 1468 O O . LEU A 1 186 ? 5.400 12.504 -9.550 1.00 92.00 186 LEU A O 1
ATOM 1472 N N . THR A 1 187 ? 6.233 12.457 -11.635 1.00 93.88 187 THR A N 1
ATOM 1473 C CA . THR A 1 187 ? 5.002 11.942 -12.253 1.00 93.88 187 THR A CA 1
ATOM 1474 C C . THR A 1 187 ? 4.630 10.567 -11.704 1.00 93.88 187 THR A C 1
ATOM 1476 O O . THR A 1 187 ? 3.480 10.345 -11.347 1.00 93.88 187 THR A O 1
ATOM 1479 N N . THR A 1 188 ? 5.602 9.661 -11.565 1.00 95.31 188 THR A N 1
ATOM 1480 C CA . THR A 1 188 ? 5.354 8.313 -11.024 1.00 95.31 188 THR A CA 1
ATOM 1481 C C . THR A 1 188 ? 4.867 8.377 -9.575 1.00 95.31 188 THR A C 1
ATOM 1483 O O . THR A 1 188 ? 3.927 7.681 -9.205 1.00 95.31 188 THR A O 1
ATOM 1486 N N . ILE A 1 189 ? 5.475 9.243 -8.758 1.00 96.19 189 ILE A N 1
ATOM 1487 C CA . ILE A 1 189 ? 5.078 9.471 -7.365 1.00 96.19 189 ILE A CA 1
ATOM 1488 C C . ILE A 1 189 ? 3.674 10.079 -7.292 1.00 96.19 189 ILE A C 1
ATOM 1490 O O . ILE A 1 189 ? 2.861 9.600 -6.509 1.00 96.19 189 ILE A O 1
ATOM 1494 N N . ALA A 1 190 ? 3.373 11.088 -8.114 1.00 97.00 190 ALA A N 1
ATOM 1495 C CA . ALA A 1 190 ? 2.058 11.726 -8.162 1.00 97.00 190 ALA A CA 1
ATOM 1496 C C . ALA A 1 190 ? 0.953 10.728 -8.542 1.00 97.00 190 ALA A C 1
ATOM 1498 O O . ALA A 1 190 ? -0.067 10.652 -7.862 1.00 97.00 190 ALA A O 1
ATOM 1499 N N . LEU A 1 191 ? 1.182 9.903 -9.569 1.00 97.25 191 LEU A N 1
ATOM 1500 C CA . LEU A 1 191 ? 0.245 8.847 -9.964 1.00 97.25 191 LEU A CA 1
ATOM 1501 C C . LEU A 1 191 ? 0.105 7.763 -8.886 1.00 97.25 191 LEU A C 1
ATOM 1503 O O . LEU A 1 191 ? -0.997 7.267 -8.659 1.00 97.25 191 LEU A O 1
ATOM 1507 N N . GLY A 1 192 ? 1.189 7.436 -8.175 1.00 97.00 192 GLY A N 1
ATOM 1508 C CA . GLY A 1 192 ? 1.129 6.596 -6.978 1.00 97.00 192 GLY A CA 1
ATOM 1509 C C . GLY A 1 192 ? 0.238 7.207 -5.890 1.00 97.00 192 GLY A C 1
ATOM 1510 O O . GLY A 1 192 ? -0.594 6.507 -5.324 1.00 97.00 192 GLY A O 1
ATOM 1511 N N . GLY A 1 193 ? 0.341 8.518 -5.658 1.00 97.56 193 GLY A N 1
ATOM 1512 C CA . GLY A 1 193 ? -0.531 9.258 -4.742 1.00 97.56 193 GLY A CA 1
ATOM 1513 C C . GLY A 1 193 ? -2.009 9.182 -5.108 1.00 97.56 193 GLY A C 1
ATOM 1514 O O . GLY A 1 193 ? -2.834 8.848 -4.264 1.00 97.56 193 GLY A O 1
ATOM 1515 N N . VAL A 1 194 ? -2.340 9.412 -6.379 1.00 97.69 194 VAL A N 1
ATOM 1516 C CA . VAL A 1 194 ? -3.716 9.263 -6.886 1.00 97.69 194 VAL A CA 1
ATOM 1517 C C . VAL A 1 194 ? -4.220 7.830 -6.704 1.00 97.69 194 VAL A C 1
ATOM 1519 O O . VAL A 1 194 ? -5.342 7.621 -6.254 1.00 97.69 194 VAL A O 1
ATOM 1522 N N . SER A 1 195 ? -3.381 6.836 -6.996 1.00 97.00 195 SER A N 1
ATOM 1523 C CA . SER A 1 195 ? -3.741 5.421 -6.837 1.00 97.00 195 SER A CA 1
ATOM 1524 C C . SER A 1 195 ? -4.028 5.063 -5.379 1.00 97.00 195 SER A C 1
ATOM 1526 O O . SER A 1 195 ? -4.959 4.315 -5.095 1.00 97.00 195 SER A O 1
ATOM 1528 N N . TYR A 1 196 ? -3.260 5.628 -4.447 1.00 97.12 196 TYR A N 1
ATOM 1529 C CA . TYR A 1 196 ? -3.495 5.453 -3.019 1.00 97.12 196 TYR A CA 1
ATOM 1530 C C . TYR A 1 196 ? -4.809 6.095 -2.564 1.00 97.12 196 TYR A C 1
ATOM 1532 O O . TYR A 1 196 ? -5.550 5.473 -1.809 1.00 97.12 196 TYR A O 1
ATOM 1540 N N . ALA A 1 197 ? -5.135 7.295 -3.056 1.00 97.44 197 ALA A N 1
ATOM 1541 C CA . ALA A 1 197 ? -6.419 7.935 -2.772 1.00 97.44 197 ALA A CA 1
ATOM 1542 C C . ALA A 1 197 ? -7.599 7.085 -3.277 1.00 97.44 197 ALA A C 1
ATOM 1544 O O . ALA A 1 197 ? -8.567 6.897 -2.551 1.00 97.44 197 ALA A O 1
ATOM 1545 N N . ILE A 1 198 ? -7.486 6.480 -4.466 1.00 96.50 198 ILE A N 1
ATOM 1546 C CA . ILE A 1 198 ? -8.486 5.524 -4.977 1.00 96.50 198 ILE A CA 1
ATOM 1547 C C . ILE A 1 198 ? -8.624 4.315 -4.044 1.00 96.50 198 ILE A C 1
ATOM 1549 O O . ILE A 1 198 ? -9.736 3.910 -3.714 1.00 96.50 198 ILE A O 1
ATOM 1553 N N . PHE A 1 199 ? -7.503 3.742 -3.603 1.00 95.75 199 PHE A N 1
ATOM 1554 C CA . PHE A 1 199 ? -7.510 2.597 -2.688 1.00 95.75 199 PHE A CA 1
ATOM 1555 C C . PHE A 1 199 ? -8.200 2.931 -1.354 1.00 95.75 199 PHE A C 1
ATOM 1557 O O . PHE A 1 199 ? -8.821 2.084 -0.723 1.00 95.75 199 PHE A O 1
ATOM 1564 N N . SER A 1 200 ? -8.138 4.196 -0.965 1.00 96.12 200 SER A N 1
ATOM 1565 C CA . SER A 1 200 ? -8.603 4.696 0.320 1.00 96.12 200 SER A CA 1
ATOM 1566 C C . SER A 1 200 ? -9.999 5.325 0.260 1.00 96.12 200 SER A C 1
ATOM 1568 O O . SER A 1 200 ? -10.407 5.993 1.200 1.00 96.12 200 SER A O 1
ATOM 1570 N N . LEU A 1 201 ? -10.750 5.143 -0.835 1.00 96.25 201 LEU A N 1
ATOM 1571 C CA . LEU A 1 201 ? -12.072 5.761 -1.010 1.00 96.25 201 LEU A CA 1
ATOM 1572 C C . LEU A 1 201 ? -13.030 5.490 0.155 1.00 96.25 201 LEU A C 1
ATOM 1574 O O . LEU A 1 201 ? -13.834 6.343 0.476 1.00 96.25 201 LEU A O 1
ATOM 1578 N N . PHE A 1 202 ? -12.924 4.339 0.809 1.00 95.62 202 PHE A N 1
ATOM 1579 C CA . PHE A 1 202 ? -13.836 3.937 1.882 1.00 95.62 202 PHE A CA 1
ATOM 1580 C C . PHE A 1 202 ? -13.155 3.940 3.252 1.00 95.62 202 PHE A C 1
ATOM 1582 O O . PHE A 1 202 ? -13.491 3.134 4.111 1.00 95.62 202 PHE A O 1
ATOM 1589 N N . ASP A 1 203 ? -12.149 4.788 3.436 1.00 92.88 203 ASP A N 1
ATOM 1590 C CA . ASP A 1 203 ? -11.477 4.960 4.723 1.00 92.88 203 ASP A CA 1
ATOM 1591 C C . ASP A 1 203 ? -12.331 5.762 5.730 1.00 92.88 203 ASP A C 1
ATOM 1593 O O . ASP A 1 203 ? -13.342 6.365 5.339 1.00 92.88 203 ASP A O 1
ATOM 1597 N N . PRO A 1 204 ? -11.933 5.785 7.020 1.00 89.81 204 PRO A N 1
ATOM 1598 C CA . PRO A 1 204 ? -12.669 6.494 8.066 1.00 89.81 204 PRO A CA 1
ATOM 1599 C C . PRO A 1 204 ? -12.942 7.962 7.744 1.00 89.81 204 PRO A C 1
ATOM 1601 O O . PRO A 1 204 ? -12.089 8.672 7.208 1.00 89.81 204 PRO A O 1
ATOM 1604 N N . GLY A 1 205 ? -14.142 8.422 8.111 1.00 87.88 205 GLY A N 1
ATOM 1605 C CA . GLY A 1 205 ? -14.602 9.793 7.867 1.00 87.88 205 GLY A CA 1
ATOM 1606 C C . GLY A 1 205 ? -15.323 9.997 6.531 1.00 87.88 205 GLY A C 1
ATOM 1607 O O . GLY A 1 205 ? -15.564 11.140 6.142 1.00 87.88 205 GLY A O 1
ATOM 1608 N N . THR A 1 206 ? -15.672 8.914 5.832 1.00 93.38 206 THR A N 1
ATOM 1609 C CA . THR A 1 206 ? -16.448 8.958 4.586 1.00 93.38 206 THR A CA 1
ATOM 1610 C C . THR A 1 206 ? -17.907 8.556 4.808 1.00 93.38 206 THR A C 1
ATOM 1612 O O . THR A 1 206 ? -18.221 7.703 5.631 1.00 93.38 206 THR A O 1
ATOM 1615 N N . ASP A 1 207 ? -18.816 9.174 4.057 1.00 92.56 207 ASP A N 1
ATOM 1616 C CA . ASP A 1 207 ? -20.250 8.887 4.047 1.00 92.56 207 ASP A CA 1
ATOM 1617 C C . ASP A 1 207 ? -20.776 8.844 2.604 1.00 92.56 207 ASP A C 1
ATOM 1619 O O . ASP A 1 207 ? -20.655 9.803 1.838 1.00 92.56 207 ASP A O 1
ATOM 1623 N N . TYR A 1 208 ? -21.393 7.718 2.244 1.00 92.50 208 TYR A N 1
ATOM 1624 C CA . TYR A 1 208 ? -21.919 7.435 0.909 1.00 92.50 208 TYR A CA 1
ATOM 1625 C C . TYR A 1 208 ? -23.451 7.324 0.863 1.00 92.50 208 TYR A C 1
ATOM 1627 O O . TYR A 1 208 ? -24.006 6.917 -0.156 1.00 92.50 208 TYR A O 1
ATOM 1635 N N . ASN A 1 209 ? -24.155 7.713 1.932 1.00 91.69 209 ASN A N 1
ATOM 1636 C CA . ASN A 1 209 ? -25.617 7.602 2.017 1.00 91.69 209 ASN A CA 1
ATOM 1637 C C . ASN A 1 209 ? -26.379 8.645 1.175 1.00 91.69 209 ASN A C 1
ATOM 1639 O O . ASN A 1 209 ? -27.590 8.531 0.989 1.00 91.69 209 ASN A O 1
ATOM 1643 N N . SER A 1 210 ? -25.700 9.669 0.650 1.00 95.25 210 SER A N 1
ATOM 1644 C CA . SER A 1 210 ? -26.290 10.675 -0.242 1.00 95.25 210 SER A CA 1
ATOM 1645 C C . SER A 1 210 ? -25.307 11.111 -1.328 1.00 95.25 210 SER A C 1
ATOM 1647 O O . SER A 1 210 ? -24.096 10.987 -1.164 1.00 95.25 210 SER A O 1
ATOM 1649 N N . ALA A 1 211 ? -25.809 11.680 -2.430 1.00 95.38 211 ALA A N 1
ATOM 1650 C CA . ALA A 1 211 ? -24.953 12.191 -3.507 1.00 95.38 211 ALA A CA 1
ATOM 1651 C C . ALA A 1 211 ? -24.010 13.315 -3.032 1.00 95.38 211 ALA A C 1
ATOM 1653 O O . ALA A 1 211 ? -22.844 13.349 -3.420 1.00 95.38 211 ALA A O 1
ATOM 1654 N N . SER A 1 212 ? -24.504 14.206 -2.162 1.00 96.62 212 SER A N 1
ATOM 1655 C CA . SER A 1 212 ? -23.694 15.273 -1.558 1.00 96.62 212 SER A CA 1
ATOM 1656 C C . SER A 1 212 ? -22.617 14.697 -0.633 1.00 96.62 212 SER A C 1
ATOM 1658 O O . SER A 1 212 ? -21.443 15.035 -0.773 1.00 96.62 212 SER A O 1
ATOM 1660 N N . GLY A 1 213 ? -22.990 13.755 0.243 1.00 95.44 213 GLY A N 1
ATOM 1661 C CA . GLY A 1 213 ? -22.047 13.054 1.121 1.00 95.44 213 GLY A CA 1
ATOM 1662 C C . GLY A 1 213 ? -20.964 12.314 0.337 1.00 95.44 213 GLY A C 1
ATOM 1663 O O . GLY A 1 213 ? -19.778 12.483 0.614 1.00 95.44 213 GLY A O 1
ATOM 1664 N N . ALA A 1 214 ? -21.344 11.592 -0.720 1.00 95.12 214 ALA A N 1
ATOM 1665 C CA . ALA A 1 214 ? -20.407 10.878 -1.581 1.00 95.12 214 ALA A CA 1
ATOM 1666 C C . ALA A 1 214 ? -19.411 11.831 -2.262 1.00 95.12 214 ALA A C 1
ATOM 1668 O O . ALA A 1 214 ? -18.211 11.553 -2.292 1.00 95.12 214 ALA A O 1
ATOM 1669 N N . PHE A 1 215 ? -19.882 12.973 -2.776 1.00 97.06 215 PHE A N 1
ATOM 1670 C CA . PHE A 1 215 ? -19.014 13.985 -3.380 1.00 97.06 215 PHE A CA 1
ATOM 1671 C C . PHE A 1 215 ? -18.025 14.577 -2.366 1.00 97.06 215 PHE A C 1
ATOM 1673 O O . PHE A 1 215 ? -16.832 14.698 -2.664 1.00 97.06 215 PHE A O 1
ATOM 1680 N N . MET A 1 216 ? -18.501 14.902 -1.161 1.00 97.38 216 MET A N 1
ATOM 1681 C CA . MET A 1 216 ? -17.654 15.411 -0.082 1.00 97.38 216 MET A CA 1
ATOM 1682 C C . MET A 1 216 ? -16.620 14.375 0.360 1.00 97.38 216 MET A C 1
ATOM 1684 O O . MET A 1 216 ? -15.452 14.720 0.505 1.00 97.38 216 MET A O 1
ATOM 1688 N N . SER A 1 217 ? -17.014 13.107 0.478 1.00 96.19 217 SER A N 1
ATOM 1689 C CA . SER A 1 217 ? -16.134 11.992 0.841 1.00 96.19 217 SER A CA 1
ATOM 1690 C C . SER A 1 217 ? -15.028 11.777 -0.187 1.00 96.19 217 SER A C 1
ATOM 1692 O O . SER A 1 217 ? -13.852 11.741 0.164 1.00 96.19 217 SER A O 1
ATOM 1694 N N . VAL A 1 218 ? -15.373 11.721 -1.478 1.00 96.81 218 VAL A N 1
ATOM 1695 C CA . VAL A 1 218 ? -14.376 11.605 -2.556 1.00 96.81 218 VAL A CA 1
ATOM 1696 C C . VAL A 1 218 ? -13.422 12.802 -2.542 1.00 96.81 218 VAL A C 1
ATOM 1698 O O . VAL A 1 218 ? -12.208 12.620 -2.645 1.00 96.81 218 VAL A O 1
ATOM 1701 N N . SER A 1 219 ? -13.947 14.018 -2.373 1.00 97.19 219 SER A N 1
ATOM 1702 C CA . SER A 1 219 ? -13.131 15.236 -2.311 1.00 97.19 219 SER A CA 1
ATOM 1703 C C . SER A 1 219 ? -12.177 15.215 -1.115 1.00 97.19 219 SER A C 1
ATOM 1705 O O . SER A 1 219 ? -10.980 15.448 -1.280 1.00 97.19 219 SER A O 1
ATOM 1707 N N . TYR A 1 220 ? -12.683 14.862 0.068 1.00 96.25 220 TYR A N 1
ATOM 1708 C CA . TYR A 1 220 ? -11.910 14.702 1.297 1.00 96.25 220 TYR A CA 1
ATOM 1709 C C . TYR A 1 220 ? -10.767 13.697 1.119 1.00 96.25 220 TYR A C 1
ATOM 1711 O O . TYR A 1 220 ? -9.609 14.025 1.398 1.00 96.25 220 TYR A O 1
ATOM 1719 N N . ILE A 1 221 ? -11.062 12.511 0.582 1.00 97.00 221 ILE A N 1
ATOM 1720 C CA . ILE A 1 221 ? -10.070 11.460 0.345 1.00 97.00 221 ILE A CA 1
ATOM 1721 C C . ILE A 1 221 ? -8.983 11.933 -0.624 1.00 97.00 221 ILE A C 1
ATOM 1723 O O . ILE A 1 221 ? -7.794 11.789 -0.344 1.00 97.00 221 ILE A O 1
ATOM 1727 N N . PHE A 1 222 ? -9.350 12.544 -1.750 1.00 97.31 222 PHE A N 1
ATOM 1728 C CA . PHE A 1 222 ? -8.360 13.012 -2.722 1.00 97.31 222 PHE A CA 1
ATOM 1729 C C . PHE A 1 222 ? -7.498 14.153 -2.164 1.00 97.31 222 PHE A C 1
ATOM 1731 O O . PHE A 1 222 ? -6.284 14.161 -2.376 1.00 97.31 222 PHE A O 1
ATOM 1738 N N . MET A 1 223 ? -8.087 15.087 -1.414 1.00 96.56 223 MET A N 1
ATOM 1739 C CA . MET A 1 223 ? -7.348 16.207 -0.825 1.00 96.56 223 MET A CA 1
ATOM 1740 C C . MET A 1 223 ? -6.367 15.761 0.263 1.00 96.56 223 MET A C 1
ATOM 1742 O O . MET A 1 223 ? -5.267 16.306 0.351 1.00 96.56 223 MET A O 1
ATOM 1746 N N . THR A 1 224 ? -6.735 14.772 1.076 1.00 94.00 224 THR A N 1
ATOM 1747 C CA . THR A 1 224 ? -5.918 14.337 2.218 1.00 94.00 224 THR A CA 1
ATOM 1748 C C . THR A 1 224 ? -4.937 13.225 1.857 1.00 94.00 224 THR A C 1
ATOM 1750 O O . THR A 1 224 ? -3.799 13.223 2.332 1.00 94.00 224 THR A O 1
ATOM 1753 N N . LEU A 1 225 ? -5.324 12.293 0.982 1.00 95.31 225 LEU A N 1
ATOM 1754 C CA . LEU A 1 225 ? -4.577 11.050 0.794 1.00 95.31 225 LEU A CA 1
ATOM 1755 C C . LEU A 1 225 ? -3.645 11.050 -0.413 1.00 95.31 225 LEU A C 1
ATOM 1757 O O . LEU A 1 225 ? -2.724 10.233 -0.439 1.00 95.31 225 LEU A O 1
ATOM 1761 N N . ILE A 1 226 ? -3.776 11.980 -1.368 1.00 96.88 226 ILE A N 1
ATOM 1762 C CA . ILE A 1 226 ? -2.814 12.066 -2.480 1.00 96.88 226 ILE A CA 1
ATOM 1763 C C . ILE A 1 226 ? -1.406 12.328 -1.950 1.00 96.88 226 ILE A C 1
ATOM 1765 O O . ILE A 1 226 ? -0.482 11.601 -2.311 1.00 96.88 226 ILE A O 1
ATOM 1769 N N . LEU A 1 227 ? -1.221 13.323 -1.076 1.00 94.50 227 LEU A N 1
ATOM 1770 C CA . LEU A 1 227 ? 0.109 13.656 -0.562 1.00 94.50 227 LEU A CA 1
ATOM 1771 C C . LEU A 1 227 ? 0.681 12.521 0.299 1.00 94.50 227 LEU A C 1
ATOM 1773 O O . LEU A 1 227 ? 1.854 12.171 0.161 1.00 94.50 227 LEU A O 1
ATOM 1777 N N . ILE A 1 228 ? -0.156 11.885 1.123 1.00 92.00 228 ILE A N 1
ATOM 1778 C CA . ILE A 1 228 ? 0.229 10.710 1.918 1.00 92.00 228 ILE A CA 1
ATOM 1779 C C . ILE A 1 228 ? 0.659 9.562 0.996 1.00 92.00 228 ILE A C 1
ATOM 1781 O O . ILE A 1 228 ? 1.724 8.968 1.182 1.00 92.00 228 ILE A O 1
ATOM 1785 N N . GLY A 1 229 ? -0.115 9.288 -0.052 1.00 95.19 229 GLY A N 1
ATOM 1786 C CA . GLY A 1 229 ? 0.202 8.284 -1.059 1.00 95.19 229 GLY A CA 1
ATOM 1787 C C . GLY A 1 229 ? 1.463 8.612 -1.858 1.00 95.19 229 GLY A C 1
ATOM 1788 O O . GLY A 1 229 ? 2.252 7.716 -2.154 1.00 95.19 229 GLY A O 1
ATOM 1789 N N . MET A 1 230 ? 1.718 9.889 -2.153 1.00 95.94 230 MET A N 1
ATOM 1790 C CA . MET A 1 230 ? 2.968 10.347 -2.764 1.00 95.94 230 MET A CA 1
ATOM 1791 C C . MET A 1 230 ? 4.160 10.075 -1.841 1.00 95.94 230 MET A C 1
ATOM 1793 O O . MET A 1 230 ? 5.182 9.561 -2.298 1.00 95.94 230 MET A O 1
ATOM 1797 N N . CYS A 1 231 ? 4.035 10.357 -0.540 1.00 91.50 231 CYS A N 1
ATOM 1798 C CA . CYS A 1 231 ? 5.062 10.026 0.448 1.00 91.50 231 CYS A CA 1
ATOM 1799 C C . CYS A 1 231 ? 5.349 8.518 0.456 1.00 91.50 231 CYS A C 1
ATOM 1801 O O . CYS A 1 231 ? 6.512 8.125 0.338 1.00 91.50 231 CYS A O 1
ATOM 1803 N N . LYS A 1 232 ? 4.311 7.671 0.469 1.00 92.56 232 LYS A N 1
ATOM 1804 C CA . LYS A 1 232 ? 4.454 6.209 0.348 1.00 92.56 232 LYS A CA 1
ATOM 1805 C C . LYS A 1 232 ? 5.176 5.825 -0.943 1.00 92.56 232 LYS A C 1
ATOM 1807 O O . LYS A 1 232 ? 6.232 5.189 -0.901 1.00 92.56 232 LYS A O 1
ATOM 1812 N N . ALA A 1 233 ? 4.663 6.263 -2.090 1.00 95.19 233 ALA A N 1
ATOM 1813 C CA . ALA A 1 233 ? 5.216 5.957 -3.406 1.00 95.19 233 ALA A CA 1
ATOM 1814 C C . ALA A 1 233 ? 6.681 6.397 -3.546 1.00 95.19 233 ALA A C 1
ATOM 1816 O O . ALA A 1 233 ? 7.481 5.711 -4.189 1.00 95.19 233 ALA A O 1
ATOM 1817 N N . SER A 1 234 ? 7.062 7.507 -2.906 1.00 93.12 234 SER A N 1
ATOM 1818 C CA . SER A 1 234 ? 8.423 8.037 -2.955 1.00 93.12 234 SER A CA 1
ATOM 1819 C C . SER A 1 234 ? 9.469 7.053 -2.436 1.00 93.12 234 SER A C 1
ATOM 1821 O O . SER A 1 234 ? 10.553 6.977 -3.021 1.00 93.12 234 SER A O 1
ATOM 1823 N N . PHE A 1 235 ? 9.147 6.238 -1.423 1.00 92.19 235 PHE A N 1
ATOM 1824 C CA . PHE A 1 235 ? 10.054 5.201 -0.939 1.00 92.19 235 PHE A CA 1
ATOM 1825 C C . PHE A 1 235 ? 10.392 4.227 -2.056 1.00 92.19 235 PHE A C 1
ATOM 1827 O O . PHE A 1 235 ? 11.560 4.044 -2.380 1.00 92.19 235 PHE A O 1
ATOM 1834 N N . THR A 1 236 ? 9.400 3.650 -2.722 1.00 93.69 236 THR A N 1
ATOM 1835 C CA . THR A 1 236 ? 9.668 2.661 -3.772 1.00 93.69 236 THR A CA 1
ATOM 1836 C C . THR A 1 236 ? 10.308 3.296 -4.988 1.00 93.69 236 THR A C 1
ATOM 1838 O O . THR A 1 236 ? 11.336 2.809 -5.440 1.00 93.69 236 THR A O 1
ATOM 1841 N N . VAL A 1 237 ? 9.798 4.433 -5.462 1.00 93.19 237 VAL A N 1
ATOM 1842 C CA . VAL A 1 237 ? 10.337 5.110 -6.654 1.00 93.19 237 VAL A CA 1
ATOM 1843 C C . VAL A 1 237 ? 11.798 5.537 -6.471 1.00 93.19 237 VAL A C 1
ATOM 1845 O O . VAL A 1 237 ? 12.567 5.543 -7.434 1.00 93.19 237 VAL A O 1
ATOM 1848 N N . THR A 1 238 ? 12.209 5.900 -5.253 1.00 90.19 238 THR A N 1
ATOM 1849 C CA . THR A 1 238 ? 13.583 6.358 -4.993 1.00 90.19 238 THR A CA 1
ATOM 1850 C C . THR A 1 238 ? 14.533 5.264 -4.519 1.00 90.19 238 THR A C 1
ATOM 1852 O O . THR A 1 238 ? 15.742 5.407 -4.704 1.00 90.19 238 THR A O 1
ATOM 1855 N N . THR A 1 239 ? 14.021 4.185 -3.925 1.00 90.88 239 THR A N 1
ATOM 1856 C CA . THR A 1 239 ? 14.851 3.098 -3.381 1.00 90.88 239 THR A CA 1
ATOM 1857 C C . THR A 1 239 ? 14.841 1.833 -4.231 1.00 90.88 239 THR A C 1
ATOM 1859 O O . THR A 1 239 ? 15.731 1.000 -4.079 1.00 90.88 239 THR A O 1
ATOM 1862 N N . GLY A 1 240 ? 13.837 1.669 -5.093 1.00 91.25 240 GLY A N 1
ATOM 1863 C CA . GLY A 1 240 ? 13.542 0.420 -5.791 1.00 91.25 240 GLY A CA 1
ATOM 1864 C C . GLY A 1 240 ? 12.991 -0.679 -4.886 1.00 91.25 240 GLY A C 1
ATOM 1865 O O . GLY A 1 240 ? 12.766 -1.779 -5.374 1.00 91.25 240 GLY A O 1
ATOM 1866 N N . ASN A 1 241 ? 12.771 -0.408 -3.595 1.00 94.19 241 ASN A N 1
ATOM 1867 C CA . ASN A 1 241 ? 12.331 -1.395 -2.620 1.00 94.19 241 ASN A CA 1
ATOM 1868 C C . ASN A 1 241 ? 10.873 -1.124 -2.190 1.00 94.19 241 ASN A C 1
ATOM 1870 O O . ASN A 1 241 ? 10.573 -0.044 -1.665 1.00 94.19 241 ASN A O 1
ATOM 1874 N N . PRO A 1 242 ? 9.949 -2.079 -2.408 1.00 93.19 242 PRO A N 1
ATOM 1875 C CA . PRO A 1 242 ? 8.541 -1.906 -2.082 1.00 93.19 242 PRO A CA 1
ATOM 1876 C C . PRO A 1 242 ? 8.269 -2.039 -0.580 1.00 93.19 242 PRO A C 1
ATOM 1878 O O . PRO A 1 242 ? 7.244 -1.566 -0.116 1.00 93.19 242 PRO A O 1
ATOM 1881 N N . ILE A 1 243 ? 9.192 -2.606 0.198 1.00 94.50 243 ILE A N 1
ATOM 1882 C CA . ILE A 1 243 ? 9.006 -2.933 1.618 1.00 94.50 243 ILE A CA 1
ATOM 1883 C C . ILE A 1 243 ? 9.371 -1.753 2.534 1.00 94.50 243 ILE A C 1
ATOM 1885 O O . ILE A 1 243 ? 8.917 -1.687 3.671 1.00 94.50 243 ILE A O 1
ATOM 1889 N N . ILE A 1 244 ? 10.152 -0.776 2.057 1.00 92.62 244 ILE A N 1
ATOM 1890 C CA . ILE A 1 244 ? 10.619 0.332 2.913 1.00 92.62 244 ILE A CA 1
ATOM 1891 C C . ILE A 1 244 ? 9.463 1.169 3.450 1.00 92.62 244 ILE A C 1
ATOM 1893 O O . ILE A 1 244 ? 9.462 1.492 4.632 1.00 92.62 244 ILE A O 1
ATOM 1897 N N . HIS A 1 245 ? 8.455 1.471 2.627 1.00 89.56 245 HIS A N 1
ATOM 1898 C CA . HIS A 1 245 ? 7.283 2.197 3.119 1.00 89.56 245 HIS A CA 1
ATOM 1899 C C . HIS A 1 245 ? 6.531 1.388 4.188 1.00 89.56 245 HIS A C 1
ATOM 1901 O O . HIS A 1 245 ? 6.030 1.972 5.140 1.00 89.56 245 HIS A O 1
ATOM 1907 N N . PHE A 1 246 ? 6.466 0.061 4.041 1.00 90.81 246 PHE A N 1
ATOM 1908 C CA . PHE A 1 246 ? 5.787 -0.821 4.981 1.00 90.81 246 PHE A CA 1
ATOM 1909 C C . PHE A 1 246 ? 6.504 -0.840 6.330 1.00 90.81 246 PHE A C 1
ATOM 1911 O O . PHE A 1 246 ? 5.883 -0.570 7.351 1.00 90.81 246 PHE A O 1
ATOM 1918 N N . ILE A 1 247 ? 7.822 -1.053 6.336 1.00 89.88 247 ILE A N 1
ATOM 1919 C CA . ILE A 1 247 ? 8.610 -1.008 7.573 1.00 89.88 247 ILE A CA 1
ATOM 1920 C C . ILE A 1 247 ? 8.468 0.364 8.229 1.00 89.88 247 ILE A C 1
ATOM 1922 O O . ILE A 1 247 ? 8.088 0.449 9.394 1.00 89.88 247 ILE A O 1
ATOM 1926 N N . CYS A 1 248 ? 8.729 1.435 7.475 1.00 87.12 248 CYS A N 1
ATOM 1927 C CA . CYS A 1 248 ? 8.703 2.775 8.035 1.00 87.12 248 CYS A CA 1
ATOM 1928 C C . CYS A 1 248 ? 7.315 3.132 8.565 1.00 87.12 248 CYS A C 1
ATOM 1930 O O . CYS A 1 248 ? 7.246 3.580 9.692 1.00 87.12 248 CYS A O 1
ATOM 1932 N N . LEU A 1 249 ? 6.231 2.918 7.811 1.00 82.00 249 LEU A N 1
ATOM 1933 C CA . LEU A 1 249 ? 4.907 3.484 8.124 1.00 82.00 249 LEU A CA 1
ATOM 1934 C C . LEU A 1 249 ? 3.915 2.522 8.787 1.00 82.00 249 LEU A C 1
ATOM 1936 O O . LEU A 1 249 ? 2.948 2.991 9.379 1.00 82.00 249 LEU A O 1
ATOM 1940 N N . HIS A 1 250 ? 4.102 1.207 8.651 1.00 81.31 250 HIS A N 1
ATOM 1941 C CA . HIS A 1 250 ? 3.180 0.199 9.190 1.00 81.31 250 HIS A CA 1
ATOM 1942 C C . HIS A 1 250 ? 3.767 -0.604 10.357 1.00 81.31 250 HIS A C 1
ATOM 1944 O O . HIS A 1 250 ? 3.000 -1.168 11.129 1.00 81.31 250 HIS A O 1
ATOM 1950 N N . VAL A 1 251 ? 5.097 -0.659 10.492 1.00 81.31 251 VAL A N 1
ATOM 1951 C CA . VAL A 1 251 ? 5.770 -1.426 11.558 1.00 81.31 251 VAL A CA 1
ATOM 1952 C C . VAL A 1 251 ? 6.426 -0.520 12.596 1.00 81.31 251 VAL A C 1
ATOM 1954 O O . VAL A 1 251 ? 6.487 -0.880 13.764 1.00 81.31 251 VAL A O 1
ATOM 1957 N N . ILE A 1 252 ? 6.946 0.634 12.178 1.00 76.81 252 ILE A N 1
ATOM 1958 C CA . ILE A 1 252 ? 7.730 1.513 13.052 1.00 76.81 252 ILE A CA 1
ATOM 1959 C C . ILE A 1 252 ? 6.989 2.805 13.402 1.00 76.81 252 ILE A C 1
ATOM 1961 O O . ILE A 1 252 ? 7.060 3.248 14.543 1.00 76.81 252 ILE A O 1
ATOM 1965 N N . SER A 1 253 ? 6.324 3.414 12.422 1.00 71.75 253 SER A N 1
ATOM 1966 C CA . SER A 1 253 ? 5.716 4.743 12.548 1.00 71.75 253 SER A CA 1
ATOM 1967 C C . SER A 1 253 ? 4.188 4.680 12.602 1.00 71.75 253 SER A C 1
ATOM 1969 O O . SER A 1 253 ? 3.633 3.585 12.659 1.00 71.75 253 SER A O 1
ATOM 1971 N N . ALA A 1 254 ? 3.538 5.851 12.567 1.00 64.81 254 ALA A N 1
ATOM 1972 C CA . ALA A 1 254 ? 2.132 6.191 12.303 1.00 64.81 254 ALA A CA 1
ATOM 1973 C C . ALA A 1 254 ? 1.088 5.163 12.757 1.00 64.81 254 ALA A C 1
ATOM 1975 O O . ALA A 1 254 ? 0.312 5.432 13.661 1.00 64.81 254 ALA A O 1
ATOM 1976 N N . ARG A 1 255 ? 1.066 3.978 12.150 1.00 73.44 255 ARG A N 1
ATOM 1977 C CA . ARG A 1 255 ? 0.157 2.887 12.502 1.00 73.44 255 ARG A CA 1
ATOM 1978 C C . ARG A 1 255 ? 0.397 2.296 13.883 1.00 73.44 255 ARG A C 1
ATOM 1980 O O . ARG A 1 255 ? -0.570 1.971 14.556 1.00 73.44 255 ARG A O 1
ATOM 1987 N N . VAL A 1 256 ? 1.649 2.160 14.316 1.00 74.94 256 VAL A N 1
ATOM 1988 C CA . VAL A 1 256 ? 1.923 1.635 15.660 1.00 74.94 256 VAL A CA 1
ATOM 1989 C C . VAL A 1 256 ? 1.501 2.655 16.722 1.00 74.94 256 VAL A C 1
ATOM 1991 O O . VAL A 1 256 ? 0.655 2.305 17.536 1.00 74.94 256 VAL A O 1
ATOM 1994 N N . PRO A 1 257 ? 1.934 3.926 16.681 1.00 71.62 257 PRO A N 1
ATOM 1995 C CA . PRO A 1 257 ? 1.451 4.933 17.623 1.00 71.62 257 PRO A CA 1
ATOM 1996 C C . PRO A 1 257 ? -0.070 5.099 17.633 1.00 71.62 257 PRO A C 1
ATOM 1998 O O . PRO A 1 257 ? -0.648 5.104 18.710 1.00 71.62 257 PRO A O 1
ATOM 2001 N N . LEU A 1 258 ? -0.723 5.197 16.470 1.00 76.25 258 LEU A N 1
ATOM 2002 C CA . LEU A 1 258 ? -2.138 5.584 16.390 1.00 76.25 258 LEU A CA 1
ATOM 2003 C C . LEU A 1 258 ? -3.120 4.424 16.596 1.00 76.25 258 LEU A C 1
ATOM 2005 O O . LEU A 1 258 ? -4.179 4.635 17.180 1.00 76.25 258 LEU A O 1
ATOM 2009 N N . ASP A 1 259 ? -2.783 3.210 1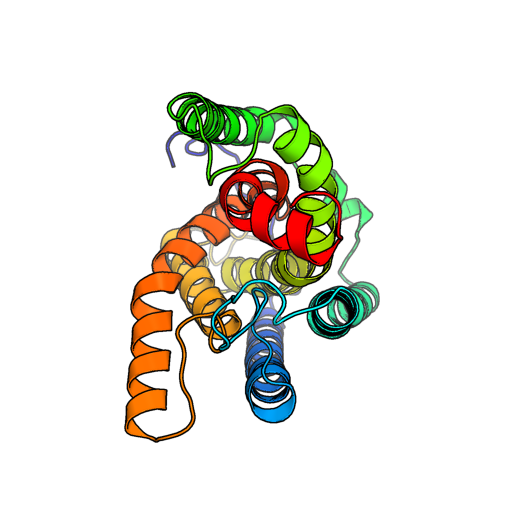6.151 1.00 84.56 259 ASP A N 1
ATOM 2010 C CA . ASP A 1 259 ? -3.741 2.098 16.148 1.00 84.56 259 ASP A CA 1
ATOM 2011 C C . ASP A 1 259 ? -3.531 1.120 17.320 1.00 84.56 259 ASP A C 1
ATOM 2013 O O . ASP A 1 259 ? -4.377 0.255 17.554 1.00 84.56 259 ASP A O 1
ATOM 2017 N N . THR A 1 260 ? -2.415 1.218 18.060 1.00 85.44 260 THR A N 1
ATOM 2018 C CA . THR A 1 260 ? -2.073 0.251 19.127 1.00 85.44 260 THR A CA 1
ATOM 2019 C C . THR A 1 260 ? -3.155 0.165 20.193 1.00 85.44 260 THR A C 1
ATOM 2021 O O . THR A 1 260 ? -3.504 -0.940 20.600 1.00 85.44 260 THR A O 1
ATOM 2024 N N . ARG A 1 261 ? -3.725 1.300 20.614 1.00 86.75 261 ARG A N 1
ATOM 2025 C CA . ARG A 1 261 ? -4.810 1.303 21.600 1.00 86.75 261 ARG A CA 1
ATOM 2026 C C . ARG A 1 261 ? -6.063 0.615 21.072 1.00 86.75 261 ARG A C 1
ATOM 2028 O O . ARG A 1 261 ? -6.517 -0.340 21.688 1.00 86.75 261 ARG A O 1
ATOM 2035 N N . MET A 1 262 ? -6.533 1.027 19.896 1.00 89.50 262 MET A N 1
ATOM 2036 C CA . MET A 1 262 ? -7.706 0.446 19.237 1.00 89.50 262 MET A CA 1
ATOM 2037 C C . MET A 1 262 ? -7.602 -1.082 19.131 1.00 89.50 262 MET A C 1
ATOM 2039 O O . MET A 1 262 ? -8.500 -1.807 19.546 1.00 89.50 262 MET A O 1
ATOM 2043 N N . TYR A 1 263 ? -6.492 -1.600 18.597 1.00 91.56 263 TYR A N 1
ATOM 2044 C CA . TYR A 1 263 ? -6.328 -3.048 18.484 1.00 91.56 263 TYR A CA 1
ATOM 2045 C C . TYR A 1 263 ? -6.102 -3.713 19.844 1.00 91.56 263 TYR A C 1
ATOM 2047 O O . TYR A 1 263 ? -6.590 -4.817 20.063 1.00 91.56 263 TYR A O 1
ATOM 2055 N N . GLY A 1 264 ? -5.403 -3.064 20.774 1.00 91.00 264 GLY A N 1
ATOM 2056 C CA . GLY A 1 264 ? -5.252 -3.570 22.133 1.00 91.00 264 GLY A CA 1
ATOM 2057 C C . GLY A 1 264 ? -6.602 -3.801 22.820 1.00 91.00 264 GLY A C 1
ATOM 2058 O O . GLY A 1 264 ? -6.792 -4.859 23.415 1.00 91.00 264 GLY A O 1
ATOM 2059 N N . GLU A 1 265 ? -7.530 -2.852 22.696 1.00 90.56 265 GLU A N 1
ATOM 2060 C CA . GLU A 1 265 ? -8.896 -2.934 23.231 1.00 90.56 265 GLU A CA 1
ATOM 2061 C C . GLU A 1 265 ? -9.692 -4.048 22.536 1.00 90.56 265 GLU A C 1
ATOM 2063 O O . GLU A 1 265 ? -10.194 -4.959 23.195 1.00 90.56 265 GLU A O 1
ATOM 2068 N N . ILE A 1 266 ? -9.735 -4.054 21.196 1.00 92.62 266 ILE A N 1
ATOM 2069 C CA . ILE A 1 266 ? -10.480 -5.059 20.411 1.00 92.62 266 ILE A CA 1
ATOM 2070 C C . ILE A 1 266 ? -10.001 -6.488 20.715 1.00 92.62 266 ILE A C 1
ATOM 2072 O O . ILE A 1 266 ? -10.800 -7.425 20.796 1.00 92.62 266 ILE A O 1
ATOM 2076 N N . PHE A 1 267 ? -8.691 -6.680 20.885 1.00 92.38 267 PHE A N 1
ATOM 2077 C CA . PHE A 1 267 ? -8.117 -7.986 21.205 1.00 92.38 267 PHE A CA 1
ATOM 2078 C C . PHE A 1 267 ? -8.131 -8.317 22.709 1.00 92.38 267 PHE A C 1
ATOM 2080 O O . PHE A 1 267 ? -7.704 -9.410 23.082 1.00 92.38 267 PHE A O 1
ATOM 2087 N N . GLY A 1 268 ? -8.645 -7.429 23.567 1.00 90.50 268 GLY A N 1
ATOM 2088 C CA . GLY A 1 268 ? -8.720 -7.633 25.017 1.00 90.50 268 GLY A CA 1
ATOM 2089 C C . GLY A 1 268 ? -7.353 -7.680 25.708 1.00 90.50 268 GLY A C 1
ATOM 2090 O O . GLY A 1 268 ? -7.204 -8.324 26.745 1.00 90.50 268 GLY A O 1
ATOM 2091 N N . ILE A 1 269 ? -6.340 -7.046 25.113 1.00 91.06 269 ILE A N 1
ATOM 2092 C CA . ILE A 1 269 ? -4.969 -6.959 25.639 1.00 91.06 269 ILE A CA 1
ATOM 2093 C C . ILE A 1 269 ? -4.860 -5.816 26.654 1.00 91.06 269 ILE A C 1
ATOM 2095 O O . ILE A 1 269 ? -4.107 -5.914 27.624 1.00 91.06 269 ILE A O 1
ATOM 2099 N N . VAL A 1 270 ? -5.604 -4.733 26.422 1.00 85.19 270 VAL A N 1
ATOM 2100 C CA . VAL A 1 270 ? -5.658 -3.545 27.282 1.00 85.19 270 VAL A CA 1
ATOM 2101 C C . VAL A 1 270 ? -7.117 -3.138 27.506 1.00 85.19 270 VAL A C 1
ATOM 2103 O O . VAL A 1 270 ? -7.998 -3.576 26.766 1.00 85.19 270 VAL A O 1
ATOM 2106 N N . GLN A 1 271 ? -7.348 -2.346 28.552 1.00 72.38 271 GLN A N 1
ATOM 2107 C CA . GLN A 1 271 ? -8.622 -1.715 28.906 1.00 72.38 271 GLN A CA 1
ATOM 2108 C C . GLN A 1 271 ? -8.407 -0.209 28.956 1.00 72.38 271 GLN A C 1
ATOM 2110 O O . GLN A 1 271 ? -7.284 0.178 29.367 1.00 72.38 271 GLN A O 1
#